Protein AF-0000000084488938 (afdb_homodimer)

Solvent-accessible surface area (backbone atoms only — not comparable to full-atom values): 18458 Å² total; per-residue (Å²): 122,70,67,65,50,56,67,51,60,68,41,46,63,54,41,52,53,49,49,51,53,46,48,55,51,57,73,70,50,65,97,45,64,65,45,49,31,48,49,51,54,43,50,52,50,46,52,58,41,59,74,70,42,57,86,91,62,71,52,89,47,70,61,58,55,48,23,56,50,42,14,68,74,67,42,90,84,59,42,43,64,45,38,21,50,16,25,44,48,51,18,50,52,33,50,48,41,66,76,44,72,81,46,70,70,72,34,52,44,56,48,81,43,58,45,41,30,66,40,31,56,68,32,32,37,71,54,64,57,59,46,38,66,45,51,32,38,80,78,56,95,54,31,34,34,45,74,77,81,72,54,60,66,53,30,50,50,51,22,50,38,22,49,50,51,24,51,54,35,74,102,123,69,69,66,49,61,65,51,59,66,42,47,64,55,42,52,51,49,47,52,54,45,50,55,52,57,72,70,49,64,97,47,62,64,44,49,31,48,49,51,54,45,52,52,51,47,53,56,40,59,74,69,43,56,86,90,61,70,51,89,47,70,60,58,56,48,24,55,50,43,15,67,73,65,42,90,84,60,42,42,62,46,38,20,50,16,24,46,48,52,18,52,51,33,49,48,41,65,78,43,70,80,45,69,70,73,33,54,45,54,47,81,43,57,47,40,30,67,40,32,57,68,31,31,37,72,54,64,56,59,46,37,67,47,52,31,38,81,78,57,94,53,31,34,34,44,70,77,83,74,53,61,67,54,29,50,48,51,21,50,38,20,48,49,51,24,53,53,36,74,103

pLDDT: mean 92.66, std 11.68, range [30.72, 98.88]

Organism: NCBI:txid1629725

Secondary structure (DSSP, 8-state):
--HHHHHHHTTHHHHHHHHHHHHHHHHHS-SSHHHHHHHHHHHHHHHHHHHHS-GGGS-S-HHHHHHHHHHHHH-TT--HHHHHHHHHHHHHHHHHHHH-TT-GGGSEEESSSHHIIIIIITT-SSTHHHHHHHTEEE-STTEEEE-S---HHHHHHHHHHHHHHHHHHH-/--HHHHHHHTHHHHHHHHHHHHHHHHHHS-SSHHHHHHHHHHHHHHHHHHHHS-GGGS-S-HHHHHHHHHHHHH-TT--HHHHHHHHHHHHHHHHHHHH-TT-GGGSEEESSSHHIIIIIITT-SSTHHHHHHTTEEE-STTEEEE-S---HHHHHHHHHHHHHHHHHHH-

Sequence (342 aa):
MVMDDYYFHDQKPELWAKINSLHLSYLEMEESPQKLDHKIKLDDCIKKFLCIAPHNQKFCFKETAEVLHRSASNKKDFSGYRAALGWNAIGMYAGNLISQPWRQEYRQIKMYSGFYKHEIEANLVGAEIMFEAMGYKHVGNGILVLEGPVCPDTVKYVSQDSLVAYVECQVMVMDDYYFHDQKPELWAKINSLHLSYLEMEESPQKLDHKIKLDDCIKKFLCIAPHNQKFCFKETAEVLHRSASNKKDFSGYRAALGWNAIGMYAGNLISQPWRQEYRQIKMYSGFYKHEIEANLVGAEIMFEAMGYKHVGNGILVLEGPVCPDTVKYVSQDSLVAYVECQV

Structure (mmCIF, N/CA/C/O backbone):
data_AF-0000000084488938-model_v1
#
loop_
_entity.id
_entity.type
_entity.pdbx_description
1 polymer 'Spermatogenesis-associated protein 2 PUB-like domain-containing protein'
#
loop_
_atom_site.group_PDB
_atom_site.id
_atom_site.type_symbol
_atom_site.label_atom_id
_atom_site.label_alt_id
_atom_site.label_comp_id
_atom_site.label_asym_id
_atom_site.label_entity_id
_atom_site.label_seq_id
_atom_site.pdbx_PDB_ins_code
_atom_site.Cartn_x
_atom_site.Cartn_y
_atom_site.Cartn_z
_atom_site.occupancy
_atom_site.B_iso_or_equiv
_atom_site.auth_seq_id
_atom_site.auth_comp_id
_atom_site.auth_asym_id
_atom_site.auth_atom_id
_atom_site.pdbx_PDB_model_num
ATOM 1 N N . MET A 1 1 ? 17.266 35.031 -8.734 1 32.53 1 MET A N 1
ATOM 2 C CA . MET A 1 1 ? 17.156 33.969 -7.734 1 32.53 1 MET A CA 1
ATOM 3 C C . MET A 1 1 ? 16.031 34.281 -6.746 1 32.53 1 MET A C 1
ATOM 5 O O . MET A 1 1 ? 15.461 33.344 -6.156 1 32.53 1 MET A O 1
ATOM 9 N N . VAL A 1 2 ? 15.844 35.438 -6.367 1 46.69 2 VAL A N 1
ATOM 10 C CA . VAL A 1 2 ? 14.898 36.094 -5.477 1 46.69 2 VAL A CA 1
ATOM 11 C C . VAL A 1 2 ? 13.5 36.062 -6.094 1 46.69 2 VAL A C 1
ATOM 13 O O . VAL A 1 2 ? 12.508 35.938 -5.383 1 46.69 2 VAL A O 1
ATOM 16 N N . MET A 1 3 ? 13.398 36.375 -7.312 1 44.75 3 MET A N 1
ATOM 17 C CA . MET A 1 3 ? 12.148 36.5 -8.055 1 44.75 3 MET A CA 1
ATOM 18 C C . MET A 1 3 ? 11.438 35.156 -8.156 1 44.75 3 MET A C 1
ATOM 20 O O . MET A 1 3 ? 10.211 35.125 -8.281 1 44.75 3 MET A O 1
ATOM 24 N N . ASP A 1 4 ? 12.141 34.094 -8.359 1 44.41 4 ASP A N 1
ATOM 25 C CA . ASP A 1 4 ? 11.641 32.719 -8.492 1 44.41 4 ASP A CA 1
ATOM 26 C C . ASP A 1 4 ? 10.977 32.25 -7.195 1 44.41 4 ASP A C 1
ATOM 28 O O . ASP A 1 4 ? 10.047 31.453 -7.223 1 44.41 4 ASP A O 1
ATOM 32 N N . ASP A 1 5 ? 11.336 32.781 -6.141 1 45.59 5 ASP A N 1
ATOM 33 C CA . ASP A 1 5 ? 10.812 32.531 -4.797 1 45.59 5 ASP A CA 1
ATOM 34 C C . ASP A 1 5 ? 9.414 33.156 -4.637 1 45.59 5 ASP A C 1
ATOM 36 O O . ASP A 1 5 ? 8.562 32.562 -3.951 1 45.59 5 ASP A O 1
ATOM 40 N N . TYR A 1 6 ? 9.211 34.344 -5.152 1 47.09 6 TYR A N 1
ATOM 41 C CA . TYR A 1 6 ? 7.961 35.094 -5.016 1 47.09 6 TYR A CA 1
ATOM 42 C C . TYR A 1 6 ? 6.812 34.344 -5.699 1 47.09 6 TYR A C 1
ATOM 44 O O . TYR A 1 6 ? 5.707 34.281 -5.156 1 47.09 6 TYR A O 1
ATOM 52 N N . TYR A 1 7 ? 7.004 33.938 -6.969 1 47.44 7 TYR A N 1
ATOM 53 C CA . TYR A 1 7 ? 5.957 33.312 -7.766 1 47.44 7 TYR A CA 1
ATOM 54 C C . TYR A 1 7 ? 5.582 31.938 -7.195 1 47.44 7 TYR A C 1
ATOM 56 O O . TYR A 1 7 ? 4.418 31.531 -7.246 1 47.44 7 TYR A O 1
ATOM 64 N N . PHE A 1 8 ? 6.547 31.266 -6.547 1 52.97 8 PHE A N 1
ATOM 65 C CA . PHE A 1 8 ? 6.348 29.938 -5.977 1 52.97 8 PHE A CA 1
ATOM 66 C C . PHE A 1 8 ? 5.605 30.016 -4.648 1 52.97 8 PHE A C 1
ATOM 68 O O . PHE A 1 8 ? 4.852 29.109 -4.293 1 52.97 8 PHE A O 1
ATOM 75 N N . HIS A 1 9 ? 5.855 31.188 -3.934 1 57.62 9 HIS A N 1
ATOM 76 C CA . HIS A 1 9 ? 5.234 31.391 -2.631 1 57.62 9 HIS A CA 1
ATOM 77 C C . HIS A 1 9 ? 3.717 31.5 -2.754 1 57.62 9 HIS A C 1
ATOM 79 O O . HIS A 1 9 ? 2.984 31 -1.899 1 57.62 9 HIS A O 1
ATOM 85 N N . ASP A 1 10 ? 3.334 32 -3.973 1 68.38 10 ASP A N 1
ATOM 86 C CA . ASP A 1 10 ? 1.908 32.219 -4.199 1 68.38 10 ASP A CA 1
ATOM 87 C C . ASP A 1 10 ? 1.206 30.906 -4.582 1 68.38 10 ASP A C 1
ATOM 89 O O . ASP A 1 10 ? -0.001 30.766 -4.379 1 68.38 10 ASP A O 1
ATOM 93 N N . GLN A 1 11 ? 2.078 29.859 -4.715 1 88.75 11 GLN A N 1
ATOM 94 C CA . GLN A 1 11 ? 1.467 28.641 -5.238 1 88.75 11 GLN A CA 1
ATOM 95 C C . GLN A 1 11 ? 1.206 27.625 -4.121 1 88.75 11 GLN A C 1
ATOM 97 O O . GLN A 1 11 ? 0.366 26.734 -4.266 1 88.75 11 GLN A O 1
ATOM 102 N N . LYS A 1 12 ? 1.871 27.906 -2.967 1 92.56 12 LYS A N 1
ATOM 103 C CA . LYS A 1 12 ? 1.84 26.906 -1.903 1 92.56 12 LYS A CA 1
ATOM 104 C C . LYS A 1 12 ? 0.431 26.75 -1.34 1 92.56 12 LYS A C 1
ATOM 106 O O . LYS A 1 12 ? -0.091 25.641 -1.266 1 92.56 12 LYS A O 1
ATOM 111 N N . PRO A 1 13 ? -0.211 27.844 -1.05 1 93.5 13 PRO A N 1
ATOM 112 C CA . PRO A 1 13 ? -1.568 27.672 -0.525 1 93.5 13 PRO A CA 1
ATOM 113 C C . PRO A 1 13 ? -2.514 27.016 -1.528 1 93.5 13 PRO A C 1
ATOM 115 O O . PRO A 1 13 ? -3.416 26.281 -1.136 1 93.5 13 PRO A O 1
ATOM 118 N N . GLU A 1 14 ? -2.322 27.328 -2.688 1 95.69 14 GLU A N 1
ATOM 119 C CA . GLU A 1 14 ? -3.168 26.75 -3.725 1 95.69 14 GLU A CA 1
ATOM 120 C C . GLU A 1 14 ? -2.934 25.234 -3.848 1 95.69 14 GLU A C 1
ATOM 122 O O . GLU A 1 14 ? -3.885 24.469 -3.979 1 95.69 14 GLU A O 1
ATOM 127 N N . LEU A 1 15 ? -1.701 24.906 -3.797 1 97.12 15 LEU A N 1
ATOM 128 C CA . LEU A 1 15 ? -1.376 23.484 -3.879 1 97.12 15 LEU A CA 1
ATOM 129 C C . LEU A 1 15 ? -1.892 22.734 -2.654 1 97.12 15 LEU A C 1
ATOM 131 O O . LEU A 1 15 ? -2.414 21.625 -2.773 1 97.12 15 LEU A O 1
ATOM 135 N N . TRP A 1 16 ? -1.745 23.312 -1.53 1 97.38 16 TRP A N 1
ATOM 136 C CA . TRP A 1 16 ? -2.229 22.672 -0.309 1 97.38 16 TRP A CA 1
ATOM 137 C C . TRP A 1 16 ? -3.744 22.5 -0.351 1 97.38 16 TRP A C 1
ATOM 139 O O . TRP A 1 16 ? -4.266 21.453 0.043 1 97.38 16 TRP A O 1
ATOM 149 N N . ALA A 1 17 ? -4.438 23.5 -0.809 1 97.31 17 ALA A N 1
ATOM 150 C CA . ALA A 1 17 ? -5.887 23.406 -0.955 1 97.31 17 ALA A CA 1
ATOM 151 C C . ALA A 1 17 ? -6.27 22.312 -1.944 1 97.31 17 ALA A C 1
ATOM 153 O O . ALA A 1 17 ? -7.246 21.578 -1.732 1 97.31 17 ALA A O 1
ATOM 154 N N . LYS A 1 18 ? -5.5 22.234 -3 1 98 18 LYS A N 1
ATOM 155 C CA . LYS A 1 18 ? -5.738 21.203 -4 1 98 18 LYS A CA 1
ATOM 156 C C . LYS A 1 18 ? -5.484 19.812 -3.42 1 98 18 LYS A C 1
ATOM 158 O O . LYS A 1 18 ? -6.262 18.891 -3.656 1 98 18 LYS A O 1
ATOM 163 N N . ILE A 1 19 ? -4.438 19.656 -2.621 1 98.69 19 ILE A N 1
ATOM 164 C CA . ILE A 1 19 ? -4.129 18.406 -1.954 1 98.69 19 ILE A CA 1
ATOM 165 C C . ILE A 1 19 ? -5.277 18.016 -1.031 1 98.69 19 ILE A C 1
ATOM 167 O O . ILE A 1 19 ? -5.727 16.859 -1.042 1 98.69 19 ILE A O 1
ATOM 171 N N . ASN A 1 20 ? -5.734 18.984 -0.305 1 98.12 20 ASN A N 1
ATOM 172 C CA . ASN A 1 20 ? -6.848 18.719 0.598 1 98.12 20 ASN A CA 1
ATOM 173 C C . ASN A 1 20 ? -8.078 18.219 -0.155 1 98.12 20 ASN A C 1
ATOM 175 O O . ASN A 1 20 ? -8.695 17.234 0.253 1 98.12 20 ASN A O 1
ATOM 179 N N . SER A 1 21 ? -8.414 18.859 -1.208 1 98.38 21 SER A N 1
ATOM 180 C CA . SER A 1 21 ? -9.586 18.5 -1.998 1 98.38 21 SER A CA 1
ATOM 181 C C . SER A 1 21 ? -9.422 17.125 -2.635 1 98.38 21 SER A C 1
ATOM 183 O O . SER A 1 21 ? -10.336 16.297 -2.58 1 98.38 21 SER A O 1
ATOM 185 N N . LEU A 1 22 ? -8.281 16.844 -3.197 1 98.62 22 LEU A N 1
ATOM 186 C CA . LEU A 1 22 ? -8.016 15.547 -3.826 1 98.62 22 LEU A CA 1
ATOM 187 C C . LEU A 1 22 ? -8.039 14.422 -2.795 1 98.62 22 LEU A C 1
ATOM 189 O O . LEU A 1 22 ? -8.57 13.344 -3.062 1 98.62 22 LEU A O 1
ATOM 193 N N . HIS A 1 23 ? -7.465 14.695 -1.667 1 98.69 23 HIS A N 1
ATOM 194 C CA . HIS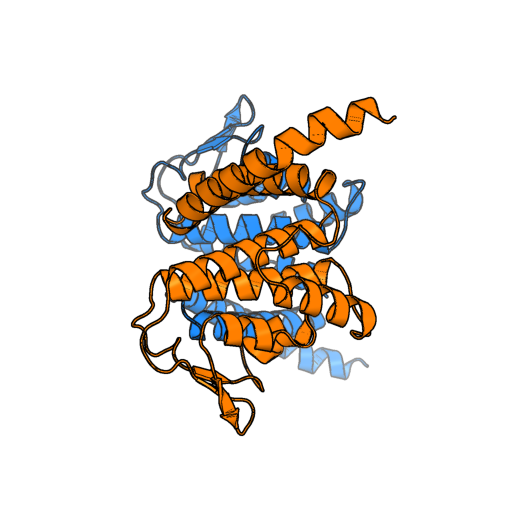 A 1 23 ? -7.387 13.68 -0.624 1 98.69 23 HIS A CA 1
ATOM 195 C C . HIS A 1 23 ? -8.773 13.328 -0.094 1 98.69 23 HIS A C 1
ATOM 197 O O . HIS A 1 23 ? -9.086 12.156 0.113 1 98.69 23 HIS A O 1
ATOM 203 N N . LEU A 1 24 ? -9.586 14.359 0.121 1 97.69 24 LEU A N 1
ATOM 204 C CA . LEU A 1 24 ? -10.945 14.117 0.596 1 97.69 24 LEU A CA 1
ATOM 205 C C . LEU A 1 24 ? -11.727 13.266 -0.402 1 97.69 24 LEU A C 1
ATOM 207 O O . LEU A 1 24 ? -12.438 12.336 -0.012 1 97.69 24 LEU A O 1
ATOM 211 N N . SER A 1 25 ? -11.602 13.648 -1.678 1 97.81 25 SER A N 1
ATOM 212 C CA . SER A 1 25 ? -12.25 12.859 -2.723 1 97.81 25 SER A CA 1
ATOM 213 C C . SER A 1 25 ? -11.742 11.422 -2.729 1 97.81 25 SER A C 1
ATOM 215 O O . SER A 1 25 ? -12.523 10.484 -2.861 1 97.81 25 SER A O 1
ATOM 217 N N . TYR A 1 26 ? -10.445 11.266 -2.58 1 97.88 26 TYR A N 1
ATOM 218 C CA . TYR A 1 26 ? -9.82 9.945 -2.562 1 97.88 26 TYR A CA 1
ATOM 219 C C . TYR A 1 26 ? -10.406 9.078 -1.457 1 97.88 26 TYR A C 1
ATOM 221 O O . TYR A 1 26 ? -10.695 7.898 -1.672 1 97.88 26 TYR A O 1
ATOM 229 N N . LEU A 1 27 ? -10.57 9.633 -0.248 1 96.81 27 LEU A N 1
ATOM 230 C CA . LEU A 1 27 ? -11.094 8.906 0.902 1 96.81 27 LEU A CA 1
ATOM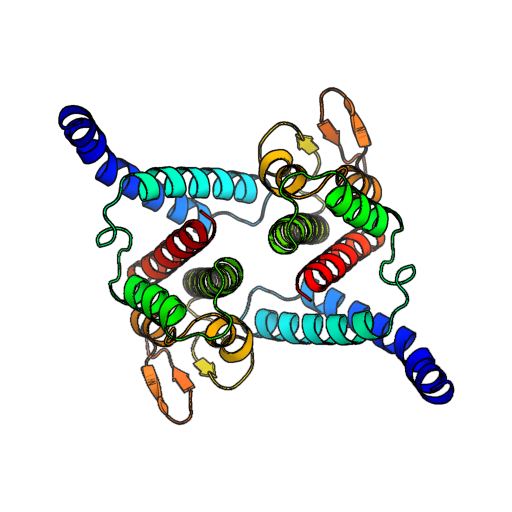 231 C C . LEU A 1 27 ? -12.508 8.406 0.634 1 96.81 27 LEU A C 1
ATOM 233 O O . LEU A 1 27 ? -12.914 7.363 1.154 1 96.81 27 LEU A O 1
ATOM 237 N N . GLU A 1 28 ? -13.266 9.086 -0.202 1 95.62 28 GLU A N 1
ATOM 238 C CA . GLU A 1 28 ? -14.688 8.797 -0.411 1 95.62 28 GLU A CA 1
ATOM 239 C C . GLU A 1 28 ? -14.891 7.852 -1.591 1 95.62 28 GLU A C 1
ATOM 241 O O . GLU A 1 28 ? -15.961 7.277 -1.753 1 95.62 28 GLU A O 1
ATOM 246 N N . MET A 1 29 ? -13.898 7.68 -2.383 1 94.31 29 MET A N 1
ATOM 247 C CA . MET A 1 29 ? -14.023 6.859 -3.584 1 94.31 29 MET A CA 1
ATOM 248 C C . MET A 1 29 ? -14.047 5.375 -3.23 1 94.31 29 MET A C 1
ATOM 250 O O . MET A 1 29 ? -13.336 4.934 -2.328 1 94.31 29 MET A O 1
ATOM 254 N N . GLU A 1 30 ? -14.828 4.637 -3.969 1 90.38 30 GLU A N 1
ATOM 255 C CA . GLU A 1 30 ? -14.805 3.18 -3.857 1 90.38 30 GLU A CA 1
ATOM 256 C C . GLU A 1 30 ? -13.586 2.594 -4.566 1 90.38 30 GLU A C 1
ATOM 258 O O . GLU A 1 30 ? -13.047 3.201 -5.492 1 90.38 30 GLU A O 1
ATOM 263 N N . GLU A 1 31 ? -13.156 1.439 -4.102 1 88.5 31 GLU A N 1
ATOM 264 C CA . GLU A 1 31 ? -12.039 0.756 -4.746 1 88.5 31 GLU A CA 1
ATOM 265 C C . GLU A 1 31 ? -12.32 0.507 -6.223 1 88.5 31 GLU A C 1
ATOM 267 O O . GLU A 1 31 ? -13.258 -0.215 -6.57 1 88.5 31 GLU A O 1
ATOM 272 N N . SER A 1 32 ? -11.547 1.126 -7.129 1 88.44 32 SER A N 1
ATOM 273 C CA . SER A 1 32 ? -11.703 1.089 -8.578 1 88.44 32 SER A CA 1
ATOM 274 C C . SER A 1 32 ? -10.43 1.543 -9.281 1 88.44 32 SER A C 1
ATOM 276 O O . SER A 1 32 ? -9.531 2.104 -8.656 1 88.44 32 SER A O 1
ATOM 278 N N . PRO A 1 33 ? -10.25 1.229 -10.531 1 86.94 33 PRO A N 1
ATOM 279 C CA . PRO A 1 33 ? -9.109 1.762 -11.281 1 86.94 33 PRO A CA 1
ATOM 280 C C . PRO A 1 33 ? -9.062 3.287 -11.273 1 86.94 33 PRO A C 1
ATOM 282 O O . PRO A 1 33 ? -7.973 3.873 -11.281 1 86.94 33 PRO A O 1
ATOM 285 N N . GLN A 1 34 ? -10.242 3.93 -11.203 1 91.81 34 GLN A N 1
ATOM 286 C CA . GLN A 1 34 ? -10.289 5.387 -11.148 1 91.81 34 GLN A CA 1
ATOM 287 C C . GLN A 1 34 ? -9.68 5.91 -9.852 1 91.81 34 GLN A C 1
ATOM 289 O O . GLN A 1 34 ? -9.055 6.973 -9.836 1 91.81 34 GLN A O 1
ATOM 294 N N . LYS A 1 35 ? -9.906 5.191 -8.781 1 93.75 35 LYS A N 1
ATOM 295 C CA . LYS A 1 35 ? -9.312 5.582 -7.508 1 93.75 35 LYS A CA 1
ATOM 296 C C . LYS A 1 35 ? -7.789 5.508 -7.566 1 93.75 35 LYS A C 1
ATOM 298 O O . LYS A 1 35 ? -7.098 6.371 -7.02 1 93.75 35 LYS A O 1
ATOM 303 N N . LEU A 1 36 ? -7.32 4.484 -8.266 1 90.62 36 LEU A N 1
ATOM 304 C CA . LEU A 1 36 ? -5.883 4.336 -8.438 1 90.62 36 LEU A CA 1
ATOM 305 C C . LEU A 1 36 ? -5.309 5.5 -9.242 1 90.62 36 LEU A C 1
ATOM 307 O O . LEU A 1 36 ? -4.25 6.031 -8.906 1 90.62 36 LEU A O 1
ATOM 311 N N . ASP A 1 37 ? -5.988 5.871 -10.266 1 92.56 37 ASP A N 1
ATOM 312 C CA . ASP A 1 37 ? -5.574 7.02 -11.062 1 92.56 37 ASP A CA 1
ATOM 313 C C . ASP A 1 37 ? -5.633 8.305 -10.242 1 92.56 37 ASP A C 1
ATOM 315 O O . ASP A 1 37 ? -4.762 9.172 -10.375 1 92.56 37 ASP A O 1
ATOM 319 N N . HIS A 1 38 ? -6.695 8.406 -9.461 1 95.75 38 HIS A N 1
ATOM 320 C CA . HIS A 1 38 ? -6.859 9.578 -8.602 1 95.75 38 HIS A CA 1
ATOM 321 C C . HIS A 1 38 ? -5.707 9.688 -7.602 1 95.75 38 HIS A C 1
ATOM 323 O O . HIS A 1 38 ? -5.215 10.789 -7.34 1 95.75 38 HIS A O 1
ATOM 329 N N . LYS A 1 39 ? -5.285 8.602 -7.07 1 95.12 39 LYS A N 1
ATOM 330 C CA . LYS A 1 39 ? -4.152 8.555 -6.152 1 95.12 39 LYS A CA 1
ATOM 331 C C . LYS A 1 39 ? -2.883 9.078 -6.82 1 95.12 39 LYS A C 1
ATOM 333 O O . LYS A 1 39 ? -2.102 9.805 -6.203 1 95.12 39 LYS A O 1
ATOM 338 N N . ILE A 1 40 ? -2.691 8.75 -8.055 1 93.88 40 ILE A N 1
ATOM 339 C CA . ILE A 1 40 ? -1.518 9.18 -8.805 1 93.88 40 ILE A CA 1
ATOM 340 C C . ILE A 1 40 ? -1.538 10.703 -8.961 1 93.88 40 ILE A C 1
ATOM 342 O O . ILE A 1 40 ? -0.517 11.367 -8.773 1 93.88 40 ILE A O 1
ATOM 346 N N . LYS A 1 41 ? -2.672 11.188 -9.328 1 96.12 41 LYS A N 1
ATOM 347 C CA . LYS A 1 41 ? -2.832 12.633 -9.438 1 96.12 41 LYS A CA 1
ATOM 348 C C . LYS A 1 41 ? -2.537 13.32 -8.102 1 96.12 41 LYS A C 1
ATOM 350 O O . LYS A 1 41 ? -1.869 14.352 -8.062 1 96.12 41 LYS A O 1
ATOM 355 N N . LEU A 1 42 ? -3.07 12.742 -7.086 1 98 42 LEU A N 1
ATOM 356 C CA . LEU A 1 42 ? -2.855 13.266 -5.742 1 98 42 LEU A CA 1
ATOM 357 C C . LEU A 1 42 ? -1.374 13.234 -5.379 1 98 42 LEU A C 1
ATOM 359 O O . LEU A 1 42 ? -0.831 14.227 -4.887 1 98 42 LEU A O 1
ATOM 363 N N . ASP A 1 43 ? -0.685 12.164 -5.633 1 96.5 43 ASP A N 1
ATOM 364 C CA . ASP A 1 43 ? 0.744 12.039 -5.355 1 96.5 43 ASP A CA 1
ATOM 365 C C . ASP A 1 43 ? 1.544 13.086 -6.129 1 96.5 43 ASP A C 1
ATOM 367 O O . ASP A 1 43 ? 2.479 13.688 -5.59 1 96.5 43 ASP A O 1
ATOM 371 N N . ASP A 1 44 ? 1.166 13.266 -7.371 1 95.69 44 ASP A N 1
ATOM 372 C CA . ASP A 1 44 ? 1.863 14.25 -8.195 1 95.69 44 ASP A CA 1
ATOM 373 C C . ASP A 1 44 ? 1.709 15.656 -7.621 1 95.69 44 ASP A C 1
ATOM 375 O O . ASP A 1 44 ? 2.656 16.438 -7.633 1 95.69 44 ASP A O 1
ATOM 379 N N . CYS A 1 45 ? 0.553 15.922 -7.195 1 97.88 45 CYS A N 1
ATOM 380 C CA . CYS A 1 45 ? 0.305 17.219 -6.586 1 97.88 45 CYS A CA 1
ATOM 381 C C . CYS A 1 45 ? 1.128 17.406 -5.316 1 97.88 45 CYS A C 1
ATOM 383 O O . CYS A 1 45 ? 1.703 18.469 -5.086 1 97.88 45 CYS A O 1
ATOM 385 N N . ILE A 1 46 ? 1.244 16.391 -4.559 1 98.38 46 ILE A N 1
ATOM 386 C CA . ILE A 1 46 ? 2.014 16.422 -3.32 1 98.38 46 ILE A CA 1
ATOM 387 C C . ILE A 1 46 ? 3.492 16.641 -3.637 1 98.38 46 ILE A C 1
ATOM 389 O O . ILE A 1 46 ? 4.176 17.406 -2.963 1 98.38 46 ILE A O 1
ATOM 393 N N . LYS A 1 47 ? 3.984 15.977 -4.66 1 97.06 47 LYS A N 1
ATOM 394 C CA . LYS A 1 47 ? 5.379 16.141 -5.047 1 97.06 47 LYS A CA 1
ATOM 395 C C . LYS A 1 47 ? 5.684 17.594 -5.398 1 97.06 47 LYS A C 1
ATOM 397 O O . LYS A 1 47 ? 6.711 18.141 -4.988 1 97.06 47 LYS A O 1
ATOM 402 N N . LYS A 1 48 ? 4.781 18.203 -6.145 1 97.12 48 LYS A N 1
ATOM 403 C CA . LYS A 1 48 ? 4.957 19.609 -6.496 1 97.12 48 LYS A CA 1
ATOM 404 C C . LYS A 1 48 ? 4.961 20.484 -5.25 1 97.12 48 LYS A C 1
ATOM 406 O O . LYS A 1 48 ? 5.793 21.391 -5.125 1 97.12 48 LYS A O 1
ATOM 411 N N . PHE A 1 49 ? 4.078 20.25 -4.363 1 98.06 49 PHE A N 1
ATOM 412 C CA . PHE A 1 49 ? 3.986 21 -3.115 1 98.06 49 PHE A CA 1
ATOM 413 C C . PHE A 1 49 ? 5.27 20.859 -2.303 1 98.06 49 PHE A C 1
ATOM 415 O O . PHE A 1 49 ? 5.805 21.844 -1.804 1 98.06 49 PHE A O 1
ATOM 422 N N . LEU A 1 50 ? 5.785 19.594 -2.215 1 97.12 50 LEU A N 1
ATOM 423 C CA . LEU A 1 50 ? 6.965 19.328 -1.399 1 97.12 50 LEU A CA 1
ATOM 424 C C . LEU A 1 50 ? 8.195 20 -1.981 1 97.12 50 LEU A C 1
ATOM 426 O O . LEU A 1 50 ? 9.133 20.328 -1.25 1 97.12 50 LEU A O 1
ATOM 430 N N . CYS A 1 51 ? 8.219 20.172 -3.256 1 95.62 51 CYS A N 1
ATOM 431 C CA . CYS A 1 51 ? 9.352 20.812 -3.916 1 95.62 51 CYS A CA 1
ATOM 432 C C . CYS A 1 51 ? 9.453 22.281 -3.533 1 95.62 51 CYS A C 1
ATOM 434 O O . CYS A 1 51 ? 10.539 22.859 -3.533 1 95.62 51 CYS A O 1
ATOM 436 N N . ILE A 1 52 ? 8.359 22.891 -3.127 1 95.25 52 ILE A N 1
ATOM 437 C CA . ILE A 1 52 ? 8.406 24.328 -2.91 1 95.25 52 ILE A CA 1
ATOM 438 C C . ILE A 1 52 ? 8.18 24.641 -1.431 1 95.25 52 ILE A C 1
ATOM 440 O O . ILE A 1 52 ? 8.477 25.734 -0.967 1 95.25 52 ILE A O 1
ATOM 444 N N . ALA A 1 53 ? 7.609 23.766 -0.706 1 95.12 53 ALA A N 1
ATOM 445 C CA . ALA A 1 53 ? 7.289 23.984 0.7 1 95.12 53 ALA A CA 1
ATOM 446 C C . ALA A 1 53 ? 8.547 24 1.557 1 95.12 53 ALA A C 1
ATOM 448 O O . ALA A 1 53 ? 9.383 23.094 1.454 1 95.12 53 ALA A O 1
ATOM 449 N N . PRO A 1 54 ? 8.672 25.094 2.43 1 93.44 54 PRO A N 1
ATOM 450 C CA . PRO A 1 54 ? 9.75 25.016 3.418 1 93.44 54 PRO A CA 1
ATOM 451 C C . PRO A 1 54 ? 9.617 23.828 4.355 1 93.44 54 PRO A C 1
ATOM 453 O O . PRO A 1 54 ? 8.5 23.344 4.59 1 93.44 54 PRO A O 1
ATOM 456 N N . HIS A 1 55 ? 10.641 23.297 4.996 1 89.5 55 HIS A N 1
ATOM 457 C CA . HIS A 1 55 ? 10.711 22.078 5.789 1 89.5 55 HIS A CA 1
ATOM 458 C C . HIS A 1 55 ? 9.719 22.109 6.949 1 89.5 55 HIS A C 1
ATOM 460 O O . HIS A 1 55 ? 9.125 21.078 7.293 1 89.5 55 HIS A O 1
ATOM 466 N N . ASN A 1 56 ? 9.586 23.281 7.473 1 92.38 56 ASN A N 1
ATOM 467 C CA . ASN A 1 56 ? 8.75 23.391 8.664 1 92.38 56 ASN A CA 1
ATOM 468 C C . ASN A 1 56 ? 7.285 23.641 8.297 1 92.38 56 ASN A C 1
ATOM 470 O O . ASN A 1 56 ? 6.453 23.859 9.18 1 92.38 56 ASN A O 1
ATOM 474 N N . GLN A 1 57 ? 6.902 23.531 7.043 1 95.25 57 GLN A N 1
ATOM 475 C CA . GLN A 1 57 ? 5.535 23.828 6.625 1 95.25 57 GLN A CA 1
ATOM 476 C C . GLN A 1 57 ? 5.008 22.734 5.688 1 95.25 57 GLN A C 1
ATOM 478 O O . GLN A 1 57 ? 4.195 23.016 4.805 1 95.25 57 GLN A O 1
ATOM 483 N N . LYS A 1 58 ? 5.422 21.547 5.91 1 97.12 58 LYS A N 1
ATOM 484 C CA . LYS A 1 58 ? 5.059 20.469 5 1 97.12 58 LYS A CA 1
ATOM 485 C C . LYS A 1 58 ? 3.857 19.688 5.523 1 97.12 58 LYS A C 1
ATOM 487 O O . LYS A 1 58 ? 3.205 18.969 4.773 1 97.12 58 LYS A O 1
ATOM 492 N N . PHE A 1 59 ? 3.646 19.859 6.828 1 98.19 59 PHE A N 1
ATOM 493 C CA . PHE A 1 59 ? 2.641 19 7.457 1 98.19 59 PHE A CA 1
ATOM 494 C C . PHE A 1 59 ? 1.67 19.844 8.281 1 98.19 59 PHE A C 1
ATOM 496 O O . PHE A 1 59 ? 2.014 20.938 8.742 1 98.19 59 PHE A O 1
ATOM 503 N N . CYS A 1 60 ? 0.471 19.375 8.469 1 97.06 60 CYS A N 1
ATOM 504 C CA . CYS A 1 60 ? -0.532 20.016 9.312 1 97.06 60 CYS A CA 1
ATOM 505 C C . CYS A 1 60 ? -0.167 19.891 10.789 1 97.06 60 CYS A C 1
ATOM 507 O O . CYS A 1 60 ? -0.368 20.812 11.57 1 97.06 60 CYS A O 1
ATOM 509 N N . PHE A 1 61 ? 0.365 18.734 11.172 1 97.81 61 PHE A N 1
ATOM 510 C CA . PHE A 1 61 ? 0.7 18.469 12.562 1 97.81 61 PHE A CA 1
ATOM 511 C C . PHE A 1 61 ? 2.209 18.5 12.773 1 97.81 61 PHE A C 1
ATOM 513 O O . PHE A 1 61 ? 2.961 17.922 11.984 1 97.81 61 PHE A O 1
ATOM 520 N N . LYS A 1 62 ? 2.611 19.156 13.859 1 97.69 62 LYS A N 1
ATOM 521 C CA . LYS A 1 62 ? 4.027 19.109 14.219 1 97.69 62 LYS A CA 1
ATOM 522 C C . LYS A 1 62 ? 4.465 17.688 14.539 1 97.69 62 LYS A C 1
ATOM 524 O O . LYS A 1 62 ? 5.625 17.328 14.328 1 97.69 62 LYS A O 1
ATOM 529 N N . GLU A 1 63 ? 3.535 16.844 15.039 1 98.38 63 GLU A N 1
ATOM 530 C CA . GLU A 1 63 ? 3.789 15.445 15.375 1 98.38 63 GLU A CA 1
ATOM 531 C C . GLU A 1 63 ? 4.316 14.672 14.172 1 98.38 63 GLU A C 1
ATOM 533 O O . GLU A 1 63 ? 5.191 13.82 14.312 1 98.38 63 GLU A O 1
ATOM 538 N N . THR A 1 64 ? 3.809 14.977 12.969 1 98.62 64 THR A N 1
ATOM 539 C CA . THR A 1 64 ? 4.238 14.281 11.758 1 98.62 64 THR A CA 1
ATOM 540 C C . THR A 1 64 ? 5.723 14.523 11.5 1 98.62 64 THR A C 1
ATOM 542 O O . THR A 1 64 ? 6.48 13.578 11.273 1 98.62 64 THR A O 1
ATOM 545 N N . ALA A 1 65 ? 6.051 15.773 11.594 1 98 65 ALA A N 1
ATOM 546 C CA . ALA A 1 65 ? 7.453 16.125 11.391 1 98 65 ALA A CA 1
ATOM 547 C C . ALA A 1 65 ? 8.336 15.492 12.461 1 98 65 ALA A C 1
ATOM 549 O O . ALA A 1 65 ? 9.445 15.039 12.172 1 98 65 ALA A O 1
ATOM 550 N N . GLU A 1 66 ? 7.859 15.516 13.625 1 98.31 66 GLU A N 1
ATOM 551 C CA . GLU A 1 66 ? 8.609 14.961 14.75 1 98.31 66 GLU A CA 1
ATOM 552 C C . GLU A 1 66 ? 8.867 13.469 14.555 1 98.31 66 GLU A C 1
ATOM 554 O O . GLU A 1 66 ? 9.992 13 14.75 1 98.31 66 GLU A O 1
ATOM 559 N N . VAL A 1 67 ? 7.859 12.711 14.188 1 98.69 67 VAL A N 1
ATOM 560 C CA . VAL A 1 67 ? 7.996 11.273 13.984 1 98.69 67 VAL A CA 1
ATOM 561 C C . VAL A 1 67 ? 8.977 11.008 12.844 1 98.69 67 VAL A C 1
ATOM 563 O O . VAL A 1 67 ? 9.844 10.133 12.953 1 98.69 67 VAL A O 1
ATOM 566 N N . LEU A 1 68 ? 8.797 11.758 11.719 1 97.69 68 LEU A N 1
ATOM 567 C CA . LEU A 1 68 ? 9.703 11.594 10.594 1 97.69 68 LEU A CA 1
ATOM 568 C C . LEU A 1 68 ? 11.148 11.844 11.016 1 97.69 68 LEU A C 1
ATOM 570 O O . LEU A 1 68 ? 12.039 11.047 10.711 1 97.69 68 LEU A O 1
ATOM 574 N N . HIS A 1 69 ? 11.375 12.914 11.781 1 97.12 69 HIS A N 1
ATOM 575 C CA . HIS A 1 69 ? 12.711 13.281 12.242 1 97.12 69 HIS A CA 1
ATOM 576 C C . HIS A 1 69 ? 13.273 12.227 13.188 1 97.12 69 HIS A C 1
ATOM 578 O O . HIS A 1 69 ? 14.43 11.812 13.062 1 97.12 69 HIS A O 1
ATOM 584 N N . ARG A 1 70 ? 12.477 11.781 14.195 1 98 70 ARG A N 1
ATOM 585 C CA . ARG A 1 70 ? 12.914 10.781 15.164 1 98 70 ARG A CA 1
ATOM 586 C C . ARG A 1 70 ? 13.289 9.477 14.469 1 98 70 ARG A C 1
ATOM 588 O O . ARG A 1 70 ? 14.266 8.82 14.852 1 98 70 ARG A O 1
ATOM 595 N N . SER A 1 71 ? 12.477 9.125 13.484 1 98.25 71 SER A N 1
ATOM 596 C CA . SER A 1 71 ? 12.734 7.883 12.758 1 98.25 71 SER A CA 1
ATOM 597 C C . SER A 1 71 ? 14.047 7.957 11.984 1 98.25 71 SER A C 1
ATOM 599 O O . SER A 1 71 ? 14.859 7.031 12.047 1 98.25 71 SER A O 1
ATOM 601 N N . ALA A 1 72 ? 14.289 9.07 11.336 1 96.75 72 ALA A N 1
ATOM 602 C CA . ALA A 1 72 ? 15.516 9.258 10.562 1 96.75 72 ALA A CA 1
ATOM 603 C C . ALA A 1 72 ? 16.734 9.289 11.477 1 96.75 72 ALA A C 1
ATOM 605 O O . ALA A 1 72 ? 17.812 8.812 11.109 1 96.75 72 ALA A O 1
ATOM 606 N N . SER A 1 73 ? 16.562 9.797 12.695 1 97.5 73 SER A N 1
ATOM 607 C CA . SER A 1 73 ? 17.688 10.031 13.594 1 97.5 73 SER A CA 1
ATOM 608 C C . SER A 1 73 ? 17.969 8.812 14.469 1 97.5 73 SER A C 1
ATOM 610 O O . SER A 1 73 ? 19.109 8.562 14.859 1 97.5 73 SER A O 1
ATOM 612 N N . ASN A 1 74 ? 16.969 8.023 14.758 1 96.94 74 ASN A N 1
ATOM 613 C CA . ASN A 1 74 ? 17.125 7.051 15.836 1 96.94 74 ASN A CA 1
ATOM 614 C C . ASN A 1 74 ? 16.938 5.621 15.344 1 96.94 74 ASN A C 1
ATOM 616 O O . ASN A 1 74 ? 17.297 4.664 16.031 1 96.94 74 ASN A O 1
ATOM 620 N N . LYS A 1 75 ? 16.297 5.41 14.227 1 95.19 75 LYS A N 1
ATOM 621 C CA . LYS A 1 75 ? 16.062 4.059 13.727 1 95.19 75 LYS A CA 1
ATOM 622 C C . LYS A 1 75 ? 17.297 3.51 13.031 1 95.19 75 LYS A C 1
ATOM 624 O O . LYS A 1 75 ? 17.812 4.121 12.086 1 95.19 75 LYS A O 1
ATOM 629 N N . LYS A 1 76 ? 17.922 2.455 13.492 1 94.31 76 LYS A N 1
ATOM 630 C CA . LYS A 1 76 ? 19.156 1.873 13.008 1 94.31 76 LYS A CA 1
ATOM 631 C C . LYS A 1 76 ? 19.047 1.467 11.539 1 94.31 76 LYS A C 1
ATOM 633 O O . LYS A 1 76 ? 19.984 1.667 10.758 1 94.31 76 LYS A O 1
ATOM 638 N N . ASP A 1 77 ? 17.969 0.913 11.102 1 93.62 77 ASP A N 1
ATOM 639 C CA . ASP A 1 77 ? 17.781 0.455 9.727 1 93.62 77 ASP A CA 1
ATOM 640 C C . ASP A 1 77 ? 16.828 1.375 8.977 1 93.62 77 ASP A C 1
ATOM 642 O O . ASP A 1 77 ? 16.031 0.912 8.156 1 93.62 77 ASP A O 1
ATOM 646 N N . PHE A 1 78 ? 16.984 2.648 9.266 1 94.31 78 PHE A N 1
ATOM 647 C CA . PHE A 1 78 ? 16.094 3.619 8.633 1 94.31 78 PHE A CA 1
ATOM 648 C C . PHE A 1 78 ? 16.312 3.658 7.129 1 94.31 78 PHE A C 1
ATOM 650 O O . PHE A 1 78 ? 17.453 3.676 6.656 1 94.31 78 PHE A O 1
ATOM 657 N N . SER A 1 79 ? 15.273 3.637 6.363 1 91.5 79 SER A N 1
ATOM 658 C CA . SER A 1 79 ? 15.258 3.912 4.93 1 91.5 79 SER A CA 1
ATOM 659 C C . SER A 1 79 ? 13.961 4.605 4.516 1 91.5 79 SER A C 1
ATOM 661 O O . SER A 1 79 ? 12.938 4.469 5.188 1 91.5 79 SER A O 1
ATOM 663 N N . GLY A 1 80 ? 14.023 5.387 3.459 1 91.06 80 GLY A N 1
ATOM 664 C CA . GLY A 1 80 ? 12.812 5.992 2.928 1 91.06 80 GLY A CA 1
ATOM 665 C C . GLY A 1 80 ? 11.703 4.988 2.668 1 91.06 80 GLY A C 1
ATOM 666 O O . GLY A 1 80 ? 10.531 5.277 2.904 1 91.06 80 GLY A O 1
ATOM 667 N N . TYR A 1 81 ? 12.156 3.891 2.32 1 88.56 81 TYR A N 1
ATOM 668 C CA . TYR A 1 81 ? 11.203 2.826 2.016 1 88.56 81 TYR A CA 1
ATOM 669 C C . TYR A 1 81 ? 10.461 2.383 3.271 1 88.56 81 TYR A C 1
ATOM 671 O O . TYR A 1 81 ? 9.234 2.338 3.291 1 88.56 81 TYR A O 1
ATOM 679 N N . ARG A 1 82 ? 11.234 2.037 4.254 1 91.44 82 ARG A N 1
ATOM 680 C CA . ARG A 1 82 ? 10.648 1.564 5.5 1 91.44 82 ARG A CA 1
ATOM 681 C C . ARG A 1 82 ? 9.766 2.641 6.133 1 91.44 82 ARG A C 1
ATOM 683 O O . ARG A 1 82 ? 8.672 2.354 6.609 1 91.44 82 ARG A O 1
ATOM 690 N N . ALA A 1 83 ? 10.266 3.844 6.086 1 97 83 ALA A N 1
ATOM 691 C CA . ALA A 1 83 ? 9.469 4.945 6.621 1 97 83 ALA A CA 1
ATOM 692 C C . ALA A 1 83 ? 8.172 5.109 5.836 1 97 83 ALA A C 1
ATOM 694 O O . ALA A 1 83 ? 7.109 5.32 6.426 1 97 83 ALA A O 1
ATOM 695 N N . ALA A 1 84 ? 8.219 5 4.504 1 95.62 84 ALA A N 1
ATOM 696 C CA . ALA A 1 84 ? 7.023 5.098 3.664 1 95.62 84 ALA A CA 1
ATOM 697 C C . ALA A 1 84 ? 6.004 4.023 4.035 1 95.62 84 ALA A C 1
ATOM 699 O O . ALA A 1 84 ? 4.801 4.293 4.086 1 95.62 84 ALA A O 1
ATOM 700 N N . LEU A 1 85 ? 6.48 2.838 4.324 1 93.69 85 LEU A N 1
ATOM 701 C CA . LEU A 1 85 ? 5.59 1.755 4.727 1 93.69 85 LEU A CA 1
ATOM 702 C C . LEU A 1 85 ? 4.855 2.107 6.016 1 93.69 85 LEU A C 1
ATOM 704 O O . LEU A 1 85 ? 3.646 1.89 6.125 1 93.69 85 LEU A O 1
ATOM 708 N N . GLY A 1 86 ? 5.625 2.625 6.969 1 97.38 86 GLY A N 1
ATOM 709 C CA . GLY A 1 86 ? 5.016 3.025 8.227 1 97.38 86 GLY A CA 1
ATOM 710 C C . GLY A 1 86 ? 3.951 4.094 8.062 1 97.38 86 GLY A C 1
ATOM 711 O O . GLY A 1 86 ? 2.855 3.979 8.617 1 97.38 86 GLY A O 1
ATOM 712 N N . TRP A 1 87 ? 4.266 5.082 7.238 1 98.5 87 TRP A N 1
ATOM 713 C CA . TRP A 1 87 ? 3.328 6.176 7.012 1 98.5 87 TRP A CA 1
ATOM 714 C C . TRP A 1 87 ? 2.102 5.695 6.242 1 98.5 87 TRP A C 1
ATOM 716 O O . TRP A 1 87 ? 0.979 6.125 6.523 1 98.5 87 TRP A O 1
ATOM 726 N N . ASN A 1 88 ? 2.373 4.855 5.297 1 95.88 88 ASN A N 1
ATOM 727 C CA . ASN A 1 88 ? 1.245 4.27 4.582 1 95.88 88 ASN A CA 1
ATOM 728 C C . ASN A 1 88 ? 0.306 3.529 5.535 1 95.88 88 ASN A C 1
ATOM 730 O O . ASN A 1 88 ? -0.916 3.639 5.414 1 95.88 88 ASN A O 1
ATOM 734 N N . ALA A 1 89 ? 0.857 2.816 6.453 1 96.44 89 ALA A N 1
ATOM 735 C CA . ALA A 1 89 ? 0.061 2.059 7.414 1 96.44 89 ALA A CA 1
ATOM 736 C C . ALA A 1 89 ? -0.783 2.99 8.281 1 96.44 89 ALA A C 1
ATOM 738 O O . ALA A 1 89 ? -1.965 2.729 8.516 1 96.44 89 ALA A O 1
ATOM 739 N N . ILE A 1 90 ? -0.21 4.051 8.742 1 98.31 90 ILE A N 1
ATOM 740 C CA . ILE A 1 90 ? -0.947 5.004 9.562 1 98.31 90 ILE A CA 1
ATOM 741 C C . ILE A 1 90 ? -2.074 5.629 8.742 1 98.31 90 ILE A C 1
ATOM 743 O O . ILE A 1 90 ? -3.205 5.75 9.219 1 98.31 90 ILE A O 1
ATOM 747 N N . GLY A 1 91 ? -1.75 6.035 7.516 1 97.88 91 GLY A N 1
ATOM 748 C CA . GLY A 1 91 ? -2.756 6.625 6.648 1 97.88 91 GLY A CA 1
ATOM 749 C C . GLY A 1 91 ? -3.932 5.703 6.383 1 97.88 91 GLY A C 1
ATOM 750 O O . GLY A 1 91 ? -5.086 6.133 6.434 1 97.88 91 GLY A O 1
ATOM 751 N N . MET A 1 92 ? -3.613 4.48 6.074 1 94.19 92 MET A N 1
ATOM 752 C CA . MET A 1 92 ? -4.66 3.492 5.832 1 94.19 92 MET A CA 1
ATOM 753 C C . MET A 1 92 ? -5.527 3.299 7.07 1 94.19 92 MET A C 1
ATOM 755 O O . MET A 1 92 ? -6.754 3.232 6.973 1 94.19 92 MET A O 1
ATOM 759 N N . TYR A 1 93 ? -4.863 3.166 8.219 1 96.5 93 TYR A N 1
ATOM 760 C CA . TYR A 1 93 ? -5.602 3.006 9.469 1 96.5 93 TYR A CA 1
ATOM 761 C C . TYR A 1 93 ? -6.547 4.18 9.703 1 96.5 93 TYR A C 1
ATOM 763 O O . TYR A 1 93 ? -7.727 3.984 10.008 1 96.5 93 TYR A O 1
ATOM 771 N N . ALA A 1 94 ? -6.02 5.383 9.547 1 97.81 94 ALA A N 1
ATOM 772 C CA . ALA A 1 94 ? -6.824 6.59 9.734 1 97.81 94 ALA A CA 1
ATOM 773 C C . ALA A 1 94 ? -7.996 6.629 8.758 1 97.81 94 ALA A C 1
ATOM 775 O O . ALA A 1 94 ? -9.117 6.957 9.141 1 97.81 94 ALA A O 1
ATOM 776 N N . GLY A 1 95 ? -7.715 6.344 7.492 1 96.31 95 GLY A N 1
ATOM 777 C CA . GLY A 1 95 ? -8.781 6.289 6.508 1 96.31 95 GLY A CA 1
ATOM 778 C C . GLY A 1 95 ? -9.891 5.324 6.879 1 96.31 95 GLY A C 1
ATOM 779 O O . GLY A 1 95 ? -11.07 5.633 6.715 1 96.31 95 GLY A O 1
ATOM 780 N N . ASN A 1 96 ? -9.492 4.172 7.332 1 93.81 96 ASN A N 1
ATOM 781 C CA . ASN A 1 96 ? -10.469 3.174 7.746 1 93.81 96 ASN A CA 1
ATOM 782 C C . ASN A 1 96 ? -11.273 3.643 8.961 1 93.81 96 ASN A C 1
ATOM 784 O O . ASN A 1 96 ? -12.477 3.391 9.055 1 93.81 96 ASN A O 1
ATOM 788 N N . LEU A 1 97 ? -10.57 4.258 9.875 1 96.31 97 LEU A N 1
ATOM 789 C CA . LEU A 1 97 ? -11.242 4.793 11.055 1 96.31 97 LEU A CA 1
ATOM 790 C C . LEU A 1 97 ? -12.305 5.812 10.656 1 96.31 97 LEU A C 1
ATOM 792 O O . LEU A 1 97 ? -13.406 5.824 11.219 1 96.31 97 LEU A O 1
ATOM 796 N N . ILE A 1 98 ? -12.023 6.652 9.648 1 95.81 98 ILE A N 1
ATOM 797 C CA . ILE A 1 98 ? -12.961 7.656 9.164 1 95.81 98 ILE A CA 1
ATOM 798 C C . ILE A 1 98 ? -14.188 6.973 8.562 1 95.81 98 ILE A C 1
ATOM 800 O O . ILE A 1 98 ? -15.32 7.395 8.797 1 95.81 98 ILE A O 1
ATOM 804 N N . SER A 1 99 ? -13.945 5.98 7.828 1 93.38 99 SER A N 1
ATOM 805 C CA . SER A 1 99 ? -15.016 5.293 7.109 1 93.38 99 SER A CA 1
ATOM 806 C C . SER A 1 99 ? -15.875 4.461 8.055 1 93.38 99 SER A C 1
ATOM 808 O O . SER A 1 99 ? -17.062 4.27 7.816 1 93.38 99 SER A O 1
ATOM 810 N N . GLN A 1 100 ? -15.242 3.951 9.133 1 93 100 GLN A N 1
ATOM 811 C CA . GLN A 1 100 ? -15.945 3.047 10.039 1 93 100 GLN A CA 1
ATOM 812 C C . GLN A 1 100 ? -15.672 3.404 11.492 1 93 100 GLN A C 1
ATOM 814 O O . GLN A 1 100 ? -15.25 2.553 12.281 1 93 100 GLN A O 1
ATOM 819 N N . PRO A 1 101 ? -16.062 4.578 11.906 1 92 101 PRO A N 1
ATOM 820 C CA . PRO A 1 101 ? -15.688 5.055 13.242 1 92 101 PRO A CA 1
ATOM 821 C C . PRO A 1 101 ? -16.422 4.316 14.359 1 92 101 PRO A C 1
ATOM 823 O O . PRO A 1 101 ? -16.031 4.395 15.523 1 92 101 PRO A O 1
ATOM 826 N N . TRP A 1 102 ? -17.484 3.541 14.055 1 91.12 102 TRP A N 1
ATOM 827 C CA . TRP A 1 102 ? -18.312 2.877 15.047 1 91.12 102 TRP A CA 1
ATOM 828 C C . TRP A 1 102 ? -17.812 1.461 15.32 1 91.12 102 TRP A C 1
ATOM 830 O O . TRP A 1 102 ? -18.266 0.805 16.266 1 91.12 102 TRP A O 1
ATOM 840 N N . ARG A 1 103 ? -17 0.97 14.469 1 92.38 103 ARG A N 1
ATOM 841 C CA . ARG A 1 103 ? -16.531 -0.404 14.625 1 92.38 103 ARG A CA 1
ATOM 842 C C . ARG A 1 103 ? -15.648 -0.546 15.867 1 92.38 103 ARG A C 1
ATOM 844 O O . ARG A 1 103 ? -14.672 0.183 16.016 1 92.38 103 ARG A O 1
ATOM 851 N N . GLN A 1 104 ? -15.891 -1.526 16.641 1 92.19 104 GLN A N 1
ATOM 852 C CA . GLN A 1 104 ? -15.234 -1.721 17.922 1 92.19 104 GLN A CA 1
ATOM 853 C C . GLN A 1 104 ? -13.758 -2.061 17.734 1 92.19 104 GLN A C 1
ATOM 855 O O . GLN A 1 104 ? -12.93 -1.756 18.609 1 92.19 104 GLN A O 1
ATOM 860 N N . GLU A 1 105 ? -13.445 -2.582 16.562 1 91.81 105 GLU A N 1
ATOM 861 C CA . GLU A 1 105 ? -12.078 -3.023 16.297 1 91.81 105 GLU A CA 1
ATOM 862 C C . GLU A 1 105 ? -11.117 -1.84 16.234 1 91.81 105 GLU A C 1
ATOM 864 O O . GLU A 1 105 ? -9.906 -2.014 16.344 1 91.81 105 GLU A O 1
ATOM 869 N N . TYR A 1 106 ? -11.711 -0.636 16.062 1 94.31 106 TYR A N 1
ATOM 870 C CA . TYR A 1 106 ? -10.859 0.54 15.953 1 94.31 106 TYR A CA 1
ATOM 871 C C . TYR A 1 106 ? -10.773 1.281 17.281 1 94.31 106 TYR A C 1
ATOM 873 O O . TYR A 1 106 ? -10.18 2.357 17.359 1 94.31 106 TYR A O 1
ATOM 881 N N . ARG A 1 107 ? -11.305 0.738 18.359 1 93.81 107 ARG A N 1
ATOM 882 C CA . ARG A 1 107 ? -11.383 1.467 19.625 1 93.81 107 ARG A CA 1
ATOM 883 C C . ARG A 1 107 ? -10.156 1.198 20.484 1 93.81 107 ARG A C 1
ATOM 885 O O . ARG A 1 107 ? -9.914 1.896 21.469 1 93.81 107 ARG A O 1
ATOM 892 N N . GLN A 1 108 ? -9.406 0.151 20.094 1 94.19 108 GLN A N 1
ATOM 893 C CA . GLN A 1 108 ? -8.234 -0.218 20.859 1 94.19 108 GLN A CA 1
ATOM 894 C C . GLN A 1 108 ? -7.082 -0.644 19.953 1 94.19 108 GLN A C 1
ATOM 896 O O . GLN A 1 108 ? -7.297 -1.345 18.969 1 94.19 108 GLN A O 1
ATOM 901 N N . ILE A 1 109 ? -5.887 -0.206 20.312 1 95.25 109 ILE A N 1
ATOM 902 C CA . ILE A 1 109 ? -4.668 -0.593 19.609 1 95.25 109 ILE A CA 1
ATOM 903 C C . ILE A 1 109 ? -3.674 -1.198 20.594 1 95.25 109 ILE A C 1
ATOM 905 O O . ILE A 1 109 ? -3.293 -0.555 21.578 1 95.25 109 ILE A O 1
ATOM 909 N N . LYS A 1 110 ? -3.311 -2.463 20.375 1 93.94 110 LYS A N 1
ATOM 910 C CA . LYS A 1 110 ? -2.23 -3.092 21.141 1 93.94 110 LYS A CA 1
ATOM 911 C C . LYS A 1 110 ? -0.876 -2.822 20.484 1 93.94 110 LYS A C 1
ATOM 913 O O . LYS A 1 110 ? -0.629 -3.248 19.359 1 93.94 110 LYS A O 1
ATOM 918 N N . MET A 1 111 ? 0.033 -2.186 21.203 1 96.12 111 MET A N 1
ATOM 919 C CA . MET A 1 111 ? 1.264 -1.68 20.594 1 96.12 111 MET A CA 1
ATOM 920 C C . MET A 1 111 ? 2.355 -2.744 20.609 1 96.12 111 MET A C 1
ATOM 922 O O . MET A 1 111 ? 3.373 -2.605 19.938 1 96.12 111 MET A O 1
ATOM 926 N N . TYR A 1 112 ? 2.188 -3.83 21.344 1 93.06 112 TYR A N 1
ATOM 927 C CA . TYR A 1 112 ? 3.248 -4.82 21.516 1 93.06 112 TYR A CA 1
ATOM 928 C C . TYR A 1 112 ? 3.082 -5.969 20.531 1 93.06 112 TYR A C 1
ATOM 930 O O . TYR A 1 112 ? 3.967 -6.816 20.406 1 93.06 112 TYR A O 1
ATOM 938 N N . SER A 1 113 ? 2.059 -6.055 19.859 1 87.69 113 SER A N 1
ATOM 939 C CA . SER A 1 113 ? 1.867 -7.121 18.891 1 87.69 113 SER A CA 1
ATOM 940 C C . SER A 1 113 ? 1.02 -6.645 17.703 1 87.69 113 SER A C 1
ATOM 942 O O . SER A 1 113 ? 0.719 -5.457 17.594 1 87.69 113 SER A O 1
ATOM 944 N N . GLY A 1 114 ? 1.004 -7.457 16.688 1 87.94 114 GLY A N 1
ATOM 945 C CA . GLY A 1 114 ? 0.079 -7.219 15.586 1 87.94 114 GLY A CA 1
ATOM 946 C C . GLY A 1 114 ? 0.496 -6.066 14.688 1 87.94 114 GLY A C 1
ATOM 947 O O . GLY A 1 114 ? 1.688 -5.863 14.445 1 87.94 114 GLY A O 1
ATOM 948 N N . PHE A 1 115 ? -0.568 -5.316 14.242 1 90.56 115 PHE A N 1
ATOM 949 C CA . PHE A 1 115 ? -0.473 -4.262 13.242 1 90.56 115 PHE A CA 1
ATOM 950 C C . PHE A 1 115 ? 0.514 -3.186 13.672 1 90.56 115 PHE A C 1
ATOM 952 O O . PHE A 1 115 ? 1.413 -2.816 12.914 1 90.56 115 PHE A O 1
ATOM 959 N N . TYR A 1 116 ? 0.354 -2.742 14.961 1 96.06 116 TYR A N 1
ATOM 960 C CA . TYR A 1 116 ? 1.183 -1.622 15.391 1 96.06 116 TYR A CA 1
ATOM 961 C C . TYR A 1 116 ? 2.652 -2.021 15.453 1 96.06 116 TYR A C 1
ATOM 963 O O . TYR A 1 116 ? 3.514 -1.322 14.914 1 96.06 116 TYR A O 1
ATOM 971 N N . LYS A 1 117 ? 2.951 -3.117 16.047 1 95.31 117 LYS A N 1
ATOM 972 C CA . LYS A 1 117 ? 4.328 -3.562 16.25 1 95.31 117 LYS A CA 1
ATOM 973 C C . LYS A 1 117 ? 5.023 -3.811 14.914 1 95.31 117 LYS A C 1
ATOM 975 O O . LYS A 1 117 ? 6.141 -3.336 14.695 1 95.31 117 LYS A O 1
ATOM 980 N N . HIS A 1 118 ? 4.328 -4.383 13.938 1 93.25 118 HIS A N 1
ATOM 981 C CA . HIS A 1 118 ? 4.988 -4.914 12.75 1 93.25 118 HIS A CA 1
ATOM 982 C C . HIS A 1 118 ? 4.906 -3.934 11.586 1 93.25 118 HIS A C 1
ATOM 984 O O . HIS A 1 118 ? 5.742 -3.969 10.68 1 93.25 118 HIS A O 1
ATOM 990 N N . GLU A 1 119 ? 3.934 -3.049 11.68 1 94.06 119 GLU A N 1
ATOM 991 C CA . GLU A 1 119 ? 3.791 -2.117 10.562 1 94.06 119 GLU A CA 1
ATOM 992 C C . GLU A 1 119 ? 4.238 -0.712 10.961 1 94.06 119 GLU A C 1
ATOM 994 O O . GLU A 1 119 ? 4.746 0.039 10.125 1 94.06 119 GLU A O 1
ATOM 999 N N . ILE A 1 120 ? 3.998 -0.386 12.219 1 97.38 120 ILE A N 1
ATOM 1000 C CA . ILE A 1 120 ? 4.246 0.991 12.633 1 97.38 120 ILE A CA 1
ATOM 1001 C C . ILE A 1 120 ? 5.59 1.079 13.352 1 97.38 120 ILE A C 1
ATOM 1003 O O . ILE A 1 120 ? 6.562 1.608 12.805 1 97.38 120 ILE A O 1
ATOM 1007 N N . GLU A 1 121 ? 5.695 0.361 14.398 1 97.06 121 GLU A N 1
ATOM 1008 C CA . GLU A 1 121 ? 6.891 0.461 15.234 1 97.06 121 GLU A CA 1
ATOM 1009 C C . GLU A 1 121 ? 8.109 -0.107 14.516 1 97.06 121 GLU A C 1
ATOM 1011 O O . GLU A 1 121 ? 9.234 0.35 14.734 1 97.06 121 GLU A O 1
ATOM 1016 N N . ALA A 1 122 ? 7.91 -1.091 13.648 1 95.38 122 ALA A N 1
ATOM 1017 C CA . ALA A 1 122 ? 9.008 -1.667 12.875 1 95.38 122 ALA A CA 1
ATOM 1018 C C . ALA A 1 122 ? 9.602 -0.639 11.914 1 95.38 122 ALA A C 1
ATOM 1020 O O . ALA A 1 122 ? 10.742 -0.778 11.469 1 95.38 122 ALA A O 1
ATOM 1021 N N . ASN A 1 123 ? 8.859 0.478 11.609 1 97.12 123 ASN A N 1
ATOM 1022 C CA . ASN A 1 123 ? 9.281 1.365 10.523 1 97.12 123 ASN A CA 1
ATOM 1023 C C . ASN A 1 123 ? 9.438 2.803 11.016 1 97.12 123 ASN A C 1
ATOM 1025 O O . ASN A 1 123 ? 10.188 3.584 10.422 1 97.12 123 ASN A O 1
ATOM 1029 N N . LEU A 1 124 ? 8.766 3.131 12.062 1 98.38 124 LEU A N 1
ATOM 1030 C CA . LEU A 1 124 ? 8.766 4.496 12.578 1 98.38 124 LEU A CA 1
ATOM 1031 C C . LEU A 1 124 ? 9.031 4.516 14.078 1 98.38 124 LEU A C 1
ATOM 1033 O O . LEU A 1 124 ? 8.688 3.564 14.781 1 98.38 124 LEU A O 1
ATOM 1037 N N . VAL A 1 125 ? 9.672 5.605 14.484 1 98.44 125 VAL A N 1
ATOM 1038 C CA . VAL A 1 125 ? 9.953 5.773 15.906 1 98.44 125 VAL A CA 1
ATOM 1039 C C . VAL A 1 125 ? 9.008 6.82 16.5 1 98.44 125 VAL A C 1
ATOM 1041 O O . VAL A 1 125 ? 8.891 7.926 15.969 1 98.44 125 VAL A O 1
ATOM 1044 N N . GLY A 1 126 ? 8.352 6.422 17.562 1 97.75 126 GLY A N 1
ATOM 1045 C CA . GLY A 1 126 ? 7.504 7.367 18.281 1 97.75 126 GLY A CA 1
ATOM 1046 C C . GLY A 1 126 ? 6.215 7.688 17.562 1 97.75 126 GLY A C 1
ATOM 1047 O O . GLY A 1 126 ? 5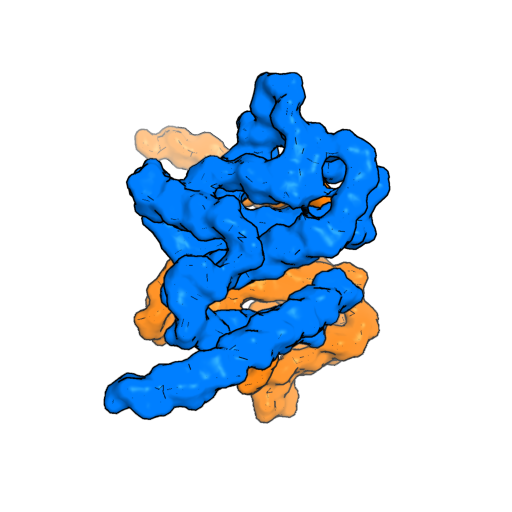.688 8.797 17.672 1 97.75 126 GLY A O 1
ATOM 1048 N N . ALA A 1 127 ? 5.691 6.777 16.812 1 98.44 127 ALA A N 1
ATOM 1049 C CA . ALA A 1 127 ? 4.562 7.031 15.914 1 98.44 127 ALA A CA 1
ATOM 1050 C C . ALA A 1 127 ? 3.25 7.07 16.703 1 98.44 127 ALA A C 1
ATOM 1052 O O . ALA A 1 127 ? 2.221 7.5 16.172 1 98.44 127 ALA A O 1
ATOM 1053 N N . GLU A 1 128 ? 3.236 6.684 18 1 97.88 128 GLU A N 1
ATOM 1054 C CA . GLU A 1 128 ? 2.02 6.656 18.812 1 97.88 128 GLU A CA 1
ATOM 1055 C C . GLU A 1 128 ? 1.423 8.055 18.953 1 97.88 128 GLU A C 1
ATOM 1057 O O . GLU A 1 128 ? 0.217 8.203 19.172 1 97.88 128 GLU A O 1
ATOM 1062 N N . ILE A 1 129 ? 2.258 9.062 18.797 1 98.44 129 ILE A N 1
ATOM 1063 C CA . ILE A 1 129 ? 1.764 10.422 18.969 1 98.44 129 ILE A CA 1
ATOM 1064 C C . ILE A 1 129 ? 0.794 10.766 17.844 1 98.44 129 ILE A C 1
ATOM 1066 O O . ILE A 1 129 ? -0.052 11.648 17.984 1 98.44 129 ILE A O 1
ATOM 1070 N N . MET A 1 130 ? 0.866 10.117 16.641 1 98.62 130 MET A N 1
ATOM 1071 C CA . MET A 1 130 ? -0.106 10.297 15.562 1 98.62 130 MET A CA 1
ATOM 1072 C C . MET A 1 130 ? -1.474 9.758 15.977 1 98.62 130 MET A C 1
ATOM 1074 O O . MET A 1 130 ? -2.502 10.344 15.633 1 98.62 130 MET A O 1
ATOM 1078 N N . PHE A 1 131 ? -1.459 8.648 16.688 1 98.12 131 PHE A N 1
ATOM 1079 C CA . PHE A 1 131 ? -2.705 8.062 17.188 1 98.12 131 PHE A CA 1
ATOM 1080 C C . PHE A 1 131 ? -3.303 8.922 18.297 1 98.12 131 PHE A C 1
ATOM 1082 O O . PHE A 1 131 ? -4.523 9.078 18.375 1 98.12 131 PHE A O 1
ATOM 1089 N N . GLU A 1 132 ? -2.412 9.461 19.094 1 97.69 132 GLU A N 1
ATOM 1090 C CA . GLU A 1 132 ? -2.887 10.406 20.094 1 97.69 132 GLU A CA 1
ATOM 1091 C C . GLU A 1 132 ? -3.559 11.609 19.438 1 97.69 132 GLU A C 1
ATOM 1093 O O . GLU A 1 132 ? -4.582 12.094 19.922 1 97.69 132 GLU A O 1
ATOM 1098 N N . ALA A 1 133 ? -2.945 12.047 18.359 1 97.44 133 ALA A N 1
ATOM 1099 C CA . ALA A 1 133 ? -3.527 13.164 17.625 1 97.44 133 ALA A CA 1
ATOM 1100 C C . ALA A 1 133 ? -4.93 12.828 17.141 1 97.44 133 ALA A C 1
ATOM 1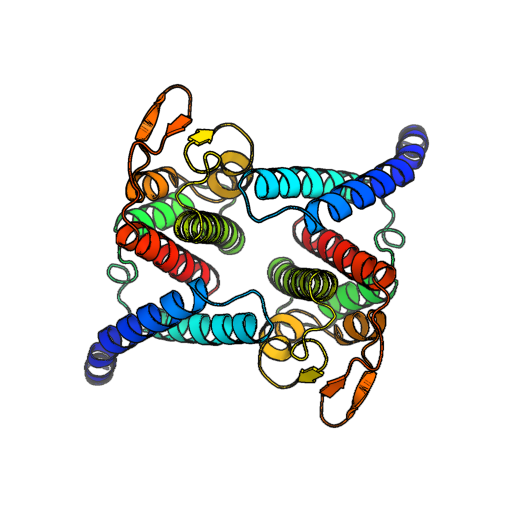102 O O . ALA A 1 133 ? -5.781 13.711 17 1 97.44 133 ALA A O 1
ATOM 1103 N N . MET A 1 134 ? -5.207 11.57 16.938 1 97.62 134 MET A N 1
ATOM 1104 C CA . MET A 1 134 ? -6.512 11.141 16.453 1 97.62 134 MET A CA 1
ATOM 1105 C C . MET A 1 134 ? -7.5 10.992 17.609 1 97.62 134 MET A C 1
ATOM 1107 O O . MET A 1 134 ? -8.695 10.789 17.375 1 97.62 134 MET A O 1
ATOM 1111 N N . GLY A 1 135 ? -7.016 10.984 18.828 1 96.94 135 GLY A N 1
ATOM 1112 C CA . GLY A 1 135 ? -7.898 10.938 19.984 1 96.94 135 GLY A CA 1
ATOM 1113 C C . GLY A 1 135 ? -7.613 9.758 20.906 1 96.94 135 GLY A C 1
ATOM 1114 O O . GLY A 1 135 ? -8.258 9.609 21.953 1 96.94 135 GLY A O 1
ATOM 1115 N N . TYR A 1 136 ? -6.652 8.922 20.531 1 97.69 136 TYR A N 1
ATOM 1116 C CA . TYR A 1 136 ? -6.316 7.77 21.359 1 97.69 136 TYR A CA 1
ATOM 1117 C C . TYR A 1 136 ? -5.57 8.203 22.625 1 97.69 136 TYR A C 1
ATOM 1119 O O . TYR A 1 136 ? -4.844 9.195 22.609 1 97.69 136 TYR A O 1
ATOM 1127 N N . LYS A 1 137 ? -5.746 7.457 23.641 1 97.44 137 LYS A N 1
ATOM 1128 C CA . LYS A 1 137 ? -5.051 7.699 24.891 1 97.44 137 LYS A CA 1
ATOM 1129 C C . LYS A 1 137 ? -4.344 6.438 25.391 1 97.44 137 LYS A C 1
ATOM 1131 O O . LYS A 1 137 ? -4.875 5.332 25.25 1 97.44 137 LYS A O 1
ATOM 1136 N N . HIS A 1 138 ? -3.186 6.676 25.953 1 96.31 138 HIS A N 1
ATOM 1137 C CA . HIS A 1 138 ? -2.49 5.566 26.594 1 96.31 138 HIS A CA 1
ATOM 1138 C C . HIS A 1 138 ? -3.189 5.152 27.891 1 96.31 138 HIS A C 1
ATOM 1140 O O . HIS A 1 138 ? -3.467 5.992 28.75 1 96.31 138 HIS A O 1
ATOM 1146 N N . VAL A 1 139 ? -3.523 3.896 28.062 1 95.06 139 VAL A N 1
ATOM 1147 C CA . VAL A 1 139 ? -4.168 3.445 29.297 1 95.06 139 VAL A CA 1
ATOM 1148 C C . VAL A 1 139 ? -3.26 2.461 30.031 1 95.06 139 VAL A C 1
ATOM 1150 O O . VAL A 1 139 ? -3.697 1.769 30.953 1 95.06 139 VAL A O 1
ATOM 1153 N N . GLY A 1 140 ? -1.995 2.266 29.641 1 92.19 140 GLY A N 1
ATOM 1154 C CA . GLY A 1 140 ? -1.032 1.364 30.266 1 92.19 140 GLY A CA 1
ATOM 1155 C C . GLY A 1 140 ? -0.806 0.099 29.453 1 92.19 140 GLY A C 1
ATOM 1156 O O . GLY A 1 140 ? -1.588 -0.221 28.562 1 92.19 140 GLY A O 1
ATOM 1157 N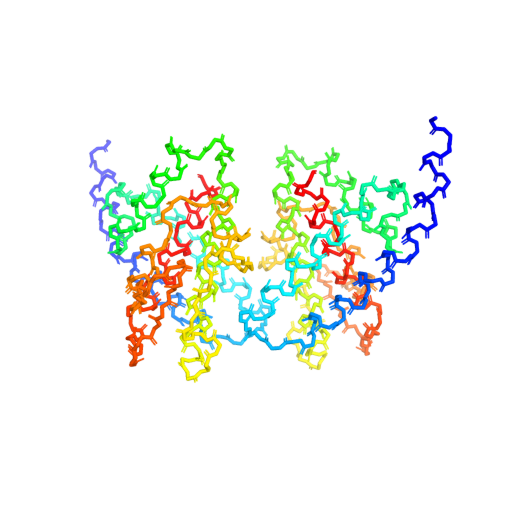 N . ASN A 1 141 ? 0.338 -0.606 29.641 1 92.12 141 ASN A N 1
ATOM 1158 C CA . ASN A 1 141 ? 0.673 -1.917 29.094 1 92.12 141 ASN A CA 1
ATOM 1159 C C . ASN A 1 141 ? 0.77 -1.883 27.578 1 92.12 141 ASN A C 1
ATOM 1161 O O . ASN A 1 141 ? 0.453 -2.867 26.906 1 92.12 141 ASN A O 1
ATOM 1165 N N . GLY A 1 142 ? 1 -0.656 27.047 1 95.25 142 GLY A N 1
ATOM 1166 C CA . GLY A 1 142 ? 1.185 -0.574 25.609 1 95.25 142 GLY A CA 1
ATOM 1167 C C . GLY A 1 142 ? -0.121 -0.598 24.844 1 95.25 142 GLY A C 1
ATOM 1168 O O . GLY A 1 142 ? -0.177 -1.112 23.719 1 95.25 142 GLY A O 1
ATOM 1169 N N . ILE A 1 143 ? -1.187 -0.133 25.578 1 96.31 143 ILE A N 1
ATOM 1170 C CA . ILE A 1 143 ? -2.502 -0.161 24.938 1 96.31 143 ILE A CA 1
ATOM 1171 C C . ILE A 1 143 ? -3.002 1.266 24.734 1 96.31 143 ILE A C 1
ATOM 1173 O O . ILE A 1 143 ? -2.908 2.105 25.625 1 96.31 143 ILE A O 1
ATOM 1177 N N . LEU A 1 144 ? -3.408 1.611 23.484 1 96.94 144 LEU A N 1
ATOM 1178 C CA . LEU A 1 144 ? -4.09 2.861 23.172 1 96.94 144 LEU A CA 1
ATOM 1179 C C . LEU A 1 144 ? -5.594 2.639 23.016 1 96.94 144 LEU A C 1
ATOM 1181 O O . LEU A 1 144 ? -6.02 1.651 22.422 1 96.94 144 LEU A O 1
ATOM 1185 N N . VAL A 1 145 ? -6.352 3.525 23.609 1 97 145 VAL A N 1
ATOM 1186 C CA . VAL A 1 145 ? -7.805 3.381 23.547 1 97 145 VAL A CA 1
ATOM 1187 C C . VAL A 1 145 ? -8.43 4.68 23.047 1 97 145 VAL A C 1
ATOM 1189 O O . VAL A 1 145 ? -8 5.773 23.422 1 97 145 VAL A O 1
ATOM 1192 N N . LEU A 1 146 ? -9.297 4.562 22.125 1 95.88 146 LEU A N 1
ATOM 1193 C CA . LEU A 1 146 ? -10.109 5.684 21.672 1 95.88 146 LEU A CA 1
ATOM 1194 C C . LEU A 1 146 ? -11.414 5.773 22.469 1 95.88 146 LEU A C 1
ATOM 1196 O O . LEU A 1 146 ? -12.312 4.957 22.266 1 95.88 146 LEU A O 1
ATOM 1200 N N . GLU A 1 147 ? -11.32 6.816 23.375 1 88.69 147 GLU A N 1
ATOM 1201 C CA . GLU A 1 147 ? -12.508 6.984 24.188 1 88.69 147 GLU A CA 1
ATOM 1202 C C . GLU A 1 147 ? -13.453 8.023 23.594 1 88.69 147 GLU A C 1
ATOM 1204 O O . GLU A 1 147 ? -13.031 9.117 23.234 1 88.69 147 GLU A O 1
ATOM 1209 N N . GLY A 1 148 ? -14.695 7.727 23.312 1 87.94 148 GLY A N 1
ATOM 1210 C CA . GLY A 1 148 ? -15.68 8.672 22.812 1 87.94 148 GLY A CA 1
ATOM 1211 C C . GLY A 1 148 ? -15.695 8.781 21.297 1 87.94 148 GLY A C 1
ATOM 1212 O O . GLY A 1 148 ? -15.156 7.918 20.609 1 87.94 148 GLY A O 1
ATOM 1213 N N . PRO A 1 149 ? -16.344 9.898 20.828 1 91.25 149 PRO A N 1
ATOM 1214 C CA . PRO A 1 149 ? -16.453 10.078 19.375 1 91.25 149 PRO A CA 1
ATOM 1215 C C . PRO A 1 149 ? -15.164 10.578 18.75 1 91.25 149 PRO A C 1
ATOM 1217 O O . PRO A 1 149 ? -14.375 11.266 19.406 1 91.25 149 PRO A O 1
ATOM 1220 N N . VAL A 1 150 ? -14.906 10.188 17.547 1 92 150 VAL A N 1
ATOM 1221 C CA . VAL A 1 150 ? -13.758 10.656 16.781 1 92 150 VAL A CA 1
ATOM 1222 C C . VAL A 1 150 ? -14.086 11.992 16.109 1 92 150 VAL A C 1
ATOM 1224 O O . VAL A 1 150 ? -15.234 12.242 15.742 1 92 150 VAL A O 1
ATOM 1227 N N . CYS A 1 151 ? -13.141 12.938 16.125 1 95.69 151 CYS A N 1
ATOM 1228 C CA . CYS A 1 151 ? -13.273 14.117 15.281 1 95.69 151 CYS A CA 1
ATOM 1229 C C . CYS A 1 151 ? -12.859 13.812 13.852 1 95.69 151 CYS A C 1
ATOM 1231 O O . CYS A 1 151 ? -11.664 13.727 13.555 1 95.69 151 CYS A O 1
ATOM 1233 N N . PRO A 1 152 ? -13.766 13.703 12.969 1 96 152 PRO A N 1
ATOM 1234 C CA . PRO A 1 152 ? -13.438 13.289 11.609 1 96 152 PRO A CA 1
ATOM 1235 C C . PRO A 1 152 ? -12.422 14.211 10.938 1 96 152 PRO A C 1
ATOM 1237 O O . PRO A 1 152 ? -11.555 13.75 10.188 1 96 152 PRO A O 1
ATOM 1240 N N . ASP A 1 153 ? -12.531 15.484 11.219 1 96.5 153 ASP A N 1
ATOM 1241 C CA . ASP A 1 153 ? -11.617 16.422 10.586 1 96.5 153 ASP A CA 1
ATOM 1242 C C . ASP A 1 153 ? -10.18 16.188 11.023 1 96.5 153 ASP A C 1
ATOM 1244 O O . ASP A 1 153 ? -9.266 16.188 10.203 1 96.5 153 ASP A O 1
ATOM 1248 N N . THR A 1 154 ? -10.039 15.961 12.297 1 97.38 154 THR A N 1
ATOM 1249 C CA . THR A 1 154 ? -8.703 15.703 12.82 1 97.38 154 THR A CA 1
ATOM 1250 C C . THR A 1 154 ? -8.125 14.422 12.227 1 97.38 154 THR A C 1
ATOM 1252 O O . THR A 1 154 ? -6.965 14.391 11.828 1 97.38 154 THR A O 1
ATOM 1255 N N . VAL A 1 155 ? -8.93 13.406 12.133 1 98.12 155 VAL A N 1
ATOM 1256 C CA . VAL A 1 155 ? -8.477 12.125 11.602 1 98.12 155 VAL A CA 1
ATOM 1257 C C . VAL A 1 155 ? -8.172 12.25 10.117 1 98.12 155 VAL A C 1
ATOM 1259 O O . VAL A 1 155 ? -7.203 11.672 9.617 1 98.12 155 VAL A O 1
ATOM 1262 N N . LYS A 1 156 ? -8.953 13.07 9.414 1 98.19 156 LYS A N 1
ATOM 1263 C CA . LYS A 1 156 ? -8.695 13.328 8 1 98.19 156 LYS A CA 1
ATOM 1264 C C . LYS A 1 156 ? -7.332 13.992 7.801 1 98.19 156 LYS A C 1
ATOM 1266 O O . LYS A 1 156 ? -6.602 13.656 6.871 1 98.19 156 LYS A O 1
ATOM 1271 N N . TYR A 1 157 ? -7.023 14.891 8.672 1 98.31 157 TYR A N 1
ATOM 1272 C CA . TYR A 1 157 ? -5.754 15.594 8.562 1 98.31 157 TYR A CA 1
ATOM 1273 C C . TYR A 1 157 ? -4.586 14.672 8.898 1 98.31 157 TYR A C 1
ATOM 1275 O O . TYR A 1 157 ? -3.502 14.797 8.32 1 98.31 157 TYR A O 1
ATOM 1283 N N . VAL A 1 158 ? -4.789 13.703 9.844 1 98.69 158 VAL A N 1
ATOM 1284 C CA . VAL A 1 158 ? -3.756 12.711 10.117 1 98.69 158 VAL A CA 1
ATOM 1285 C C . VAL A 1 158 ? -3.545 11.836 8.883 1 98.69 158 VAL A C 1
ATOM 1287 O O . VAL A 1 158 ? -2.406 11.539 8.508 1 98.69 158 VAL A O 1
ATOM 1290 N N . SER A 1 159 ? -4.637 11.461 8.266 1 98.69 159 SER A N 1
ATOM 1291 C CA . SER A 1 159 ? -4.555 10.672 7.035 1 98.69 159 SER A CA 1
ATOM 1292 C C . SER A 1 159 ? -3.809 11.43 5.941 1 98.69 159 SER A C 1
ATOM 1294 O O . SER A 1 159 ? -2.918 10.875 5.293 1 98.69 159 SER A O 1
ATOM 1296 N N . GLN A 1 160 ? -4.125 12.68 5.777 1 98.75 160 GLN A N 1
ATOM 1297 C CA . GLN A 1 160 ? -3.48 13.508 4.758 1 98.75 160 GLN A CA 1
ATOM 1298 C C . GLN A 1 160 ? -1.991 13.68 5.047 1 98.75 160 GLN A C 1
ATOM 1300 O O . GLN A 1 160 ? -1.157 13.5 4.156 1 98.75 160 GLN A O 1
ATOM 1305 N N . ASP A 1 161 ? -1.676 13.969 6.27 1 98.88 161 ASP A N 1
ATOM 1306 C CA . ASP A 1 161 ? -0.278 14.117 6.664 1 98.88 161 ASP A CA 1
ATOM 1307 C C . ASP A 1 161 ? 0.509 12.836 6.391 1 98.88 161 ASP A C 1
ATOM 1309 O O . ASP A 1 161 ? 1.664 12.891 5.965 1 98.88 161 ASP A O 1
ATOM 1313 N N . SER A 1 162 ? -0.11 11.75 6.723 1 98.81 162 SER A N 1
ATOM 1314 C CA . SER A 1 162 ? 0.551 10.461 6.508 1 98.81 162 SER A CA 1
ATOM 1315 C C . SER A 1 162 ? 0.854 10.242 5.027 1 98.81 162 SER A C 1
ATOM 1317 O O . SER A 1 162 ? 1.919 9.727 4.68 1 98.81 162 SER A O 1
ATOM 1319 N N . LEU A 1 163 ? -0.055 10.641 4.199 1 98.62 163 LEU A N 1
ATOM 1320 C CA . LEU A 1 163 ? 0.16 10.508 2.762 1 98.62 163 LEU A CA 1
ATOM 1321 C C . LEU A 1 163 ? 1.277 11.438 2.293 1 98.62 163 LEU A C 1
ATOM 1323 O O . LEU A 1 163 ? 2.115 11.047 1.479 1 98.62 163 LEU A O 1
ATOM 1327 N N . VAL A 1 164 ? 1.277 12.648 2.779 1 98.75 164 VAL A N 1
ATOM 1328 C CA . VAL A 1 164 ? 2.326 13.602 2.416 1 98.75 164 VAL A CA 1
ATOM 1329 C C . VAL A 1 164 ? 3.684 13.07 2.871 1 98.75 164 VAL A C 1
ATOM 1331 O O . VAL A 1 164 ? 4.66 13.117 2.117 1 98.75 164 VAL A O 1
ATOM 1334 N N . ALA A 1 165 ? 3.752 12.531 4.09 1 98.69 165 ALA A N 1
ATOM 1335 C CA . ALA A 1 165 ? 4.996 11.961 4.598 1 98.69 165 ALA A CA 1
ATOM 1336 C C . ALA A 1 165 ? 5.41 10.742 3.781 1 98.69 165 ALA A C 1
ATOM 1338 O O . ALA A 1 165 ? 6.598 10.547 3.512 1 98.69 165 ALA A O 1
ATOM 1339 N N . TYR A 1 166 ? 4.43 9.93 3.418 1 97.88 166 TYR A N 1
ATOM 1340 C CA . TYR A 1 166 ? 4.668 8.781 2.553 1 97.88 166 TYR A CA 1
ATOM 1341 C C . TYR A 1 166 ? 5.348 9.211 1.258 1 97.88 166 TYR A C 1
ATOM 1343 O O . TYR A 1 166 ? 6.363 8.633 0.863 1 97.88 166 TYR A O 1
ATOM 1351 N N . VAL A 1 167 ? 4.816 10.234 0.597 1 97.12 167 VAL A N 1
ATOM 1352 C CA . VAL A 1 167 ? 5.355 10.719 -0.668 1 97.12 167 VAL A CA 1
ATOM 1353 C C . VAL A 1 167 ? 6.727 11.352 -0.438 1 97.12 167 VAL A C 1
ATOM 1355 O O . VAL A 1 167 ? 7.645 11.156 -1.238 1 97.12 167 VAL A O 1
ATOM 1358 N N . GLU A 1 168 ? 6.895 12.047 0.667 1 97 168 GLU A N 1
ATOM 1359 C CA . GLU A 1 168 ? 8.172 12.695 0.984 1 97 168 GLU A CA 1
ATOM 1360 C C . GLU A 1 168 ? 9.289 11.664 1.116 1 97 168 GLU A C 1
ATOM 1362 O O . GLU A 1 168 ? 10.422 11.914 0.705 1 97 168 GLU A O 1
ATOM 1367 N N . CYS A 1 169 ? 8.938 10.508 1.646 1 95.12 169 CYS A N 1
ATOM 1368 C CA . CYS A 1 169 ? 9.93 9.453 1.847 1 95.12 169 CYS A CA 1
ATOM 1369 C C . CYS A 1 169 ? 10.359 8.844 0.517 1 95.12 169 CYS A C 1
ATOM 1371 O O . CYS A 1 169 ? 11.391 8.172 0.44 1 95.12 169 CYS A O 1
ATOM 1373 N N . GLN A 1 170 ? 9.578 9.055 -0.514 1 87.56 170 GLN A N 1
ATOM 1374 C CA . GLN A 1 170 ? 9.852 8.445 -1.812 1 87.56 170 GLN A CA 1
ATOM 1375 C C . GLN A 1 170 ? 10.633 9.406 -2.713 1 87.56 170 GLN A C 1
ATOM 1377 O O . GLN A 1 170 ? 11.086 9.016 -3.789 1 87.56 170 GLN A O 1
ATOM 1382 N N . VAL A 1 171 ? 10.719 10.617 -2.385 1 83.31 171 VAL A N 1
ATOM 1383 C CA . VAL A 1 171 ? 11.375 11.609 -3.232 1 83.31 171 VAL A CA 1
ATOM 1384 C C . VAL A 1 171 ? 12.695 12.039 -2.596 1 83.31 171 VAL A C 1
ATOM 1386 O O . VAL A 1 171 ? 12.844 11.992 -1.373 1 83.31 171 VAL A O 1
ATOM 1389 N N . MET B 1 1 ? 24.797 -31.266 6.777 1 30.72 1 MET B N 1
ATOM 1390 C CA . MET B 1 1 ? 24.375 -30.312 5.754 1 30.72 1 MET B CA 1
ATOM 1391 C C . MET B 1 1 ? 23.281 -30.891 4.875 1 30.72 1 MET B C 1
ATOM 1393 O O . MET B 1 1 ? 22.516 -30.156 4.25 1 30.72 1 MET B O 1
ATOM 1397 N N . VAL B 1 2 ? 23.344 -32.156 4.574 1 43.44 2 VAL B N 1
ATOM 1398 C CA . VAL B 1 2 ? 22.484 -33.062 3.801 1 43.44 2 VAL B CA 1
ATOM 1399 C C . VAL B 1 2 ? 21.172 -33.312 4.555 1 43.44 2 VAL B C 1
ATOM 1401 O O . VAL B 1 2 ? 20.125 -33.5 3.943 1 43.44 2 VAL B O 1
ATOM 1404 N N . MET B 1 3 ? 21.297 -33.594 5.805 1 42.81 3 MET B N 1
ATOM 1405 C CA . MET B 1 3 ? 20.156 -33.969 6.637 1 42.81 3 MET B CA 1
ATOM 1406 C C . MET B 1 3 ? 19.141 -32.812 6.715 1 42.81 3 MET B C 1
ATOM 1408 O O . MET B 1 3 ? 17.969 -33.062 6.969 1 42.81 3 MET B O 1
ATOM 1412 N N . ASP B 1 4 ? 19.578 -31.625 6.84 1 43.69 4 ASP B N 1
ATOM 1413 C CA . ASP B 1 4 ? 18.781 -30.406 6.977 1 43.69 4 ASP B CA 1
ATOM 1414 C C . ASP B 1 4 ? 17.938 -30.156 5.727 1 43.69 4 ASP B C 1
ATOM 1416 O O . ASP B 1 4 ? 16.922 -29.484 5.789 1 43.69 4 ASP B O 1
ATOM 1420 N N . ASP B 1 5 ? 18.344 -30.688 4.648 1 45.78 5 ASP B N 1
ATOM 1421 C CA . ASP B 1 5 ? 17.672 -30.578 3.357 1 45.78 5 ASP B CA 1
ATOM 1422 C C . ASP B 1 5 ? 16.406 -31.438 3.326 1 45.78 5 ASP B C 1
ATOM 1424 O O . ASP B 1 5 ? 15.406 -31.047 2.719 1 45.78 5 ASP B O 1
ATOM 1428 N N . TYR B 1 6 ? 16.516 -32.625 3.826 1 47.22 6 TYR B N 1
ATOM 1429 C CA . TYR B 1 6 ? 15.43 -33.594 3.789 1 47.22 6 TYR B CA 1
ATOM 1430 C C . TYR B 1 6 ? 14.219 -33.094 4.562 1 47.22 6 TYR B C 1
ATOM 1432 O O . TYR B 1 6 ? 13.078 -33.25 4.113 1 47.22 6 TYR B O 1
ATOM 1440 N N . TYR B 1 7 ? 14.414 -32.562 5.809 1 46.53 7 TYR B N 1
ATOM 1441 C CA . TYR B 1 7 ? 13.328 -32.156 6.695 1 46.53 7 TYR B CA 1
ATOM 1442 C C . TYR B 1 7 ? 12.641 -30.906 6.164 1 46.53 7 TYR B C 1
ATOM 1444 O O . TYR B 1 7 ? 11.43 -30.75 6.324 1 46.53 7 TYR B O 1
ATOM 1452 N N . PHE B 1 8 ? 13.383 -30.031 5.461 1 52.78 8 PHE B N 1
ATOM 1453 C CA . PHE B 1 8 ? 12.875 -28.781 4.918 1 52.78 8 PHE B CA 1
ATOM 1454 C C . PHE B 1 8 ? 12.047 -29.031 3.664 1 52.78 8 PHE B C 1
ATOM 1456 O O . PHE B 1 8 ? 11.102 -28.281 3.375 1 52.78 8 PHE B O 1
ATOM 1463 N N . HIS B 1 9 ? 12.422 -30.125 2.93 1 56.88 9 HIS B N 1
ATOM 1464 C CA . HIS B 1 9 ? 11.734 -30.484 1.692 1 56.88 9 HIS B CA 1
ATOM 1465 C C . HIS B 1 9 ? 10.281 -30.859 1.957 1 56.88 9 HIS B C 1
ATOM 1467 O O . HIS B 1 9 ? 9.398 -30.516 1.176 1 56.88 9 HIS B O 1
ATOM 1473 N N . ASP B 1 10 ? 10.102 -31.359 3.191 1 67.88 10 ASP B N 1
ATOM 1474 C CA . ASP B 1 10 ? 8.773 -31.844 3.549 1 67.88 10 ASP B CA 1
ATOM 1475 C C . ASP B 1 10 ? 7.871 -30.703 4.004 1 67.88 10 ASP B C 1
ATOM 1477 O O . ASP B 1 10 ? 6.645 -30.797 3.91 1 67.88 10 ASP B O 1
ATOM 1481 N N . GLN B 1 11 ? 8.516 -29.5 4.035 1 88.56 11 GLN B N 1
ATOM 1482 C CA . GLN B 1 11 ? 7.727 -28.422 4.629 1 88.56 11 GLN B CA 1
ATOM 1483 C C . GLN B 1 11 ? 7.16 -27.5 3.557 1 88.56 11 GLN B C 1
ATOM 1485 O O . GLN B 1 11 ? 6.18 -26.781 3.793 1 88.56 11 GLN B O 1
ATOM 1490 N N . LYS B 1 12 ? 7.746 -27.656 2.33 1 92.31 12 LYS B N 1
ATOM 1491 C CA . LYS B 1 12 ? 7.41 -26.688 1.286 1 92.31 12 LYS B CA 1
ATOM 1492 C C . LYS B 1 12 ? 5.949 -26.828 0.868 1 92.31 12 LYS B C 1
ATOM 1494 O O . LYS B 1 12 ? 5.211 -25.844 0.861 1 92.31 12 LYS B O 1
ATOM 1499 N N . PRO B 1 13 ? 5.516 -28.016 0.632 1 93.25 13 PRO B N 1
ATOM 1500 C CA . PRO B 1 13 ? 4.109 -28.141 0.244 1 93.25 13 PRO B CA 1
ATOM 1501 C C . PRO B 1 13 ? 3.154 -27.672 1.343 1 93.25 13 PRO B C 1
ATOM 1503 O O . PRO B 1 13 ? 2.09 -27.125 1.05 1 93.25 13 PRO B O 1
ATOM 1506 N N . GLU B 1 14 ? 3.504 -27.922 2.473 1 95.56 14 GLU B N 1
ATOM 1507 C CA . GLU B 1 14 ? 2.664 -27.516 3.594 1 95.56 14 GLU B CA 1
ATOM 1508 C C . GLU B 1 14 ? 2.605 -26 3.711 1 95.56 14 GLU B C 1
ATOM 1510 O O . GLU B 1 14 ? 1.536 -25.422 3.941 1 95.56 14 GLU B O 1
ATOM 1515 N N . LEU B 1 15 ? 3.729 -25.422 3.551 1 97.06 15 LEU B N 1
ATOM 1516 C CA . LEU B 1 15 ? 3.771 -23.953 3.617 1 97.06 15 LEU B CA 1
ATOM 1517 C C . LEU B 1 15 ? 3 -23.344 2.457 1 97.06 15 LEU B C 1
ATOM 1519 O O . LEU B 1 15 ? 2.285 -22.344 2.639 1 97.06 15 LEU B O 1
ATOM 1523 N N . TRP B 1 16 ? 3.15 -23.891 1.314 1 97.25 16 TRP B N 1
ATOM 1524 C CA . TRP B 1 16 ? 2.432 -23.375 0.154 1 97.25 16 TRP B CA 1
ATOM 1525 C C . TRP B 1 16 ? 0.924 -23.5 0.346 1 97.25 16 TRP B C 1
ATOM 1527 O O . TRP B 1 16 ? 0.171 -22.578 0.013 1 97.25 16 TRP B O 1
ATOM 1537 N N . ALA B 1 17 ? 0.495 -24.609 0.857 1 97.19 17 ALA B N 1
ATOM 1538 C CA . ALA B 1 17 ? -0.923 -24.797 1.147 1 97.19 17 ALA B CA 1
ATOM 1539 C C . ALA B 1 17 ? -1.413 -23.781 2.182 1 97.19 17 ALA B C 1
ATOM 1541 O O . ALA B 1 17 ? -2.527 -23.266 2.074 1 97.19 17 ALA B O 1
ATOM 1542 N N . LYS B 1 18 ? -0.577 -23.547 3.16 1 97.94 18 LYS B N 1
ATOM 1543 C CA . LYS B 1 18 ? -0.915 -22.578 4.188 1 97.94 18 LYS B CA 1
ATOM 1544 C C . LYS B 1 18 ? -1 -21.172 3.604 1 97.94 18 LYS B C 1
ATOM 1546 O O . LYS B 1 18 ? -1.917 -20.406 3.926 1 97.94 18 LYS B O 1
ATOM 1551 N N . ILE B 1 19 ? -0.095 -20.828 2.709 1 98.62 19 ILE B N 1
ATOM 1552 C CA . ILE B 1 19 ? -0.107 -19.547 2.027 1 98.62 19 ILE B CA 1
ATOM 1553 C C . ILE B 1 19 ? -1.399 -19.391 1.229 1 98.62 19 ILE B C 1
ATOM 1555 O O . ILE B 1 19 ? -2.062 -18.359 1.297 1 98.62 19 ILE B O 1
ATOM 1559 N N . ASN B 1 20 ? -1.721 -20.438 0.542 1 98.06 20 ASN B N 1
ATOM 1560 C CA . ASN B 1 20 ? -2.949 -20.406 -0.244 1 98.06 20 ASN B CA 1
ATOM 1561 C C . ASN B 1 20 ? -4.172 -20.156 0.632 1 98.06 20 ASN B C 1
ATOM 1563 O O . ASN B 1 20 ? -5.012 -19.312 0.298 1 98.06 20 ASN B O 1
ATOM 1567 N N . SER B 1 21 ? -4.27 -20.828 1.708 1 98.31 21 SER B N 1
ATOM 1568 C CA . SER B 1 21 ? -5.406 -20.703 2.615 1 98.31 21 SER B CA 1
ATOM 1569 C C . SER B 1 21 ? -5.457 -19.312 3.248 1 98.31 21 SER B C 1
ATOM 1571 O O . SER B 1 21 ? -6.52 -18.688 3.293 1 98.31 21 SER B O 1
ATOM 1573 N N . LEU B 1 22 ? -4.348 -18.797 3.701 1 98.62 22 LEU B N 1
ATOM 1574 C CA . LEU B 1 22 ? -4.277 -17.484 4.312 1 98.62 22 LEU B CA 1
ATOM 1575 C C . LEU B 1 22 ? -4.625 -16.391 3.301 1 98.62 22 LEU B C 1
ATOM 1577 O O . LEU B 1 22 ? -5.324 -15.43 3.631 1 98.62 22 LEU B O 1
ATOM 1581 N N . HIS B 1 23 ? -4.129 -16.562 2.117 1 98.69 23 HIS B N 1
ATOM 1582 C CA . HIS B 1 23 ? -4.359 -15.562 1.081 1 98.69 23 HIS B CA 1
ATOM 1583 C C . HIS B 1 23 ? -5.832 -15.5 0.693 1 98.69 23 HIS B C 1
ATOM 1585 O O . HIS B 1 23 ? -6.387 -14.414 0.53 1 98.69 23 HIS B O 1
ATOM 1591 N N . LEU B 1 24 ? -6.441 -16.672 0.557 1 97.62 24 LEU B N 1
ATOM 1592 C CA . LEU B 1 24 ? -7.859 -16.703 0.223 1 97.62 24 LEU B CA 1
ATOM 1593 C C . LEU B 1 24 ? -8.688 -16.016 1.303 1 97.62 24 LEU B C 1
ATOM 1595 O O . LEU B 1 24 ? -9.602 -15.242 0.995 1 97.62 24 LEU B O 1
ATOM 1599 N N . SER B 1 25 ? -8.375 -16.344 2.555 1 97.75 25 SER B N 1
ATOM 1600 C CA . SER B 1 25 ? -9.055 -15.688 3.668 1 97.75 25 SER B CA 1
ATOM 1601 C C . SER B 1 25 ? -8.844 -14.18 3.641 1 97.75 25 SER B C 1
ATOM 1603 O O . SER B 1 25 ? -9.781 -13.414 3.859 1 97.75 25 SER B O 1
ATOM 1605 N N . TYR B 1 26 ? -7.621 -13.773 3.361 1 97.88 26 TYR B N 1
ATOM 1606 C CA . TYR B 1 26 ? -7.273 -12.359 3.293 1 97.88 26 TYR B CA 1
ATOM 1607 C C . TYR B 1 26 ? -8.125 -11.641 2.262 1 97.88 26 TYR B C 1
ATOM 1609 O O . TYR B 1 26 ? -8.617 -10.531 2.516 1 97.88 26 TYR B O 1
ATOM 1617 N N . LEU B 1 27 ? -8.297 -12.234 1.073 1 96.81 27 LEU B N 1
ATOM 1618 C CA . LEU B 1 27 ? -9.062 -11.633 -0.012 1 96.81 27 LEU B CA 1
ATOM 1619 C C . LEU B 1 27 ? -10.516 -11.422 0.399 1 96.81 27 LEU B C 1
ATOM 1621 O O . LEU B 1 27 ? -11.164 -10.484 -0.068 1 96.81 27 LEU B O 1
ATOM 1625 N N . GLU B 1 28 ? -11.047 -12.227 1.292 1 95.56 28 GLU B N 1
ATOM 1626 C CA . GLU B 1 28 ? -12.469 -12.219 1.641 1 95.56 28 GLU B CA 1
ATOM 1627 C C . GLU B 1 28 ? -12.734 -11.328 2.848 1 95.56 28 GLU B C 1
ATOM 1629 O O . GLU B 1 28 ? -13.883 -10.977 3.121 1 95.56 28 GLU B O 1
ATOM 1634 N N . MET B 1 29 ? -11.711 -10.945 3.545 1 94.25 29 MET B N 1
ATOM 1635 C CA . MET B 1 29 ? -11.883 -10.156 4.762 1 94.25 29 MET B CA 1
ATOM 1636 C C . MET B 1 29 ? -12.242 -8.711 4.43 1 94.25 29 MET B C 1
ATOM 1638 O O . MET B 1 29 ? -11.727 -8.148 3.463 1 94.25 29 MET B O 1
ATOM 1642 N N . GLU B 1 30 ? -13.07 -8.125 5.242 1 90.31 30 GLU B N 1
ATOM 1643 C CA . GLU B 1 30 ? -13.344 -6.695 5.145 1 90.31 30 GLU B CA 1
ATOM 1644 C C . GLU B 1 30 ? -12.203 -5.871 5.73 1 90.31 30 GLU B C 1
ATOM 1646 O O . GLU B 1 30 ? -11.461 -6.352 6.594 1 90.31 30 GLU B O 1
ATOM 1651 N N . GLU B 1 31 ? -12.055 -4.656 5.238 1 88.44 31 GLU B N 1
ATOM 1652 C CA . GLU B 1 31 ? -11.031 -3.756 5.77 1 88.44 31 GLU B CA 1
ATOM 1653 C C . GLU B 1 31 ? -11.211 -3.547 7.27 1 88.44 31 GLU B C 1
ATOM 1655 O O . GLU B 1 31 ? -12.234 -3.018 7.715 1 88.44 31 GLU B O 1
ATOM 1660 N N . SER B 1 32 ? -10.258 -3.986 8.102 1 88.31 32 SER B N 1
ATOM 1661 C CA . SER B 1 32 ? -10.273 -3.963 9.555 1 88.31 32 SER B CA 1
ATOM 1662 C C . SER B 1 32 ? -8.867 -4.156 10.125 1 88.31 32 SER B C 1
ATOM 1664 O O . SER B 1 32 ? -7.949 -4.543 9.406 1 88.31 32 SER B O 1
ATOM 1666 N N . PRO B 1 33 ? -8.617 -3.797 11.359 1 86.94 33 PRO B N 1
ATOM 1667 C CA . PRO 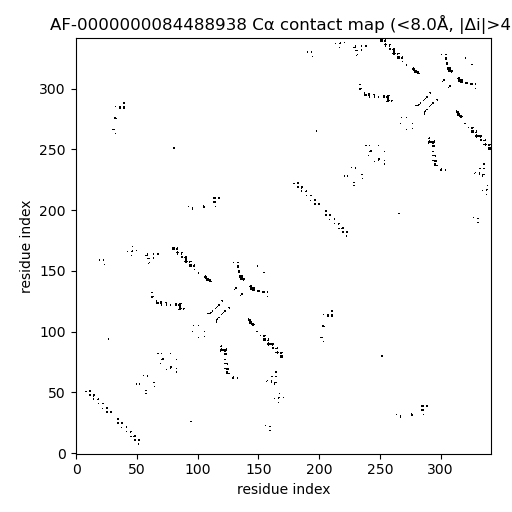B 1 33 ? -7.328 -4.09 11.984 1 86.94 33 PRO B CA 1
ATOM 1668 C C . PRO B 1 33 ? -6.98 -5.574 11.961 1 86.94 33 PRO B C 1
ATOM 1670 O O . PRO B 1 33 ? -5.805 -5.938 11.852 1 86.94 33 PRO B O 1
ATOM 1673 N N . GLN B 1 34 ? -8.016 -6.43 12 1 91.81 34 GLN B N 1
ATOM 1674 C CA . GLN B 1 34 ? -7.785 -7.871 11.938 1 91.81 34 GLN B CA 1
ATOM 1675 C C . GLN B 1 34 ? -7.223 -8.281 10.578 1 91.81 34 GLN B C 1
ATOM 1677 O O . GLN B 1 34 ? -6.402 -9.195 10.492 1 91.81 34 GLN B O 1
ATOM 1682 N N . LYS B 1 35 ? -7.695 -7.645 9.539 1 93.81 35 LYS B N 1
ATOM 1683 C CA . LYS B 1 35 ? -7.168 -7.926 8.211 1 93.81 35 LYS B CA 1
ATOM 1684 C C . LYS B 1 35 ? -5.691 -7.551 8.109 1 93.81 35 LYS B C 1
ATOM 1686 O O . LYS B 1 35 ? -4.902 -8.266 7.492 1 93.81 35 LYS B O 1
ATOM 1691 N N . LEU B 1 36 ? -5.355 -6.445 8.766 1 90.81 36 LEU B N 1
ATOM 1692 C CA . LEU B 1 36 ? -3.963 -6.012 8.789 1 90.81 36 LEU B CA 1
ATOM 1693 C C . LEU B 1 36 ? -3.092 -7.023 9.523 1 90.81 36 LEU B C 1
ATOM 1695 O O . LEU B 1 36 ? -1.986 -7.34 9.078 1 90.81 36 LEU B O 1
ATOM 1699 N N . ASP B 1 37 ? -3.586 -7.508 10.609 1 92.94 37 ASP B N 1
ATOM 1700 C CA . ASP B 1 37 ? -2.871 -8.539 11.359 1 92.94 37 ASP B CA 1
ATOM 1701 C C . ASP B 1 37 ? -2.758 -9.828 10.539 1 92.94 37 ASP B C 1
ATOM 1703 O O . ASP B 1 37 ? -1.729 -10.508 10.578 1 92.94 37 ASP B O 1
ATOM 1707 N N . HIS B 1 38 ? -3.855 -10.164 9.859 1 95.94 38 HIS B N 1
ATOM 1708 C CA . HIS B 1 38 ? -3.865 -11.352 9.016 1 95.94 38 HIS B CA 1
ATOM 1709 C C . HIS B 1 38 ? -2.82 -11.242 7.906 1 95.94 38 HIS B C 1
ATOM 1711 O O . HIS B 1 38 ? -2.148 -12.227 7.59 1 95.94 38 HIS B O 1
ATOM 1717 N N . LYS B 1 39 ? -2.68 -10.102 7.34 1 95.25 39 LYS B N 1
ATOM 1718 C CA . LYS B 1 39 ? -1.672 -9.844 6.316 1 95.25 39 LYS B CA 1
ATOM 1719 C C . LYS B 1 39 ? -0.265 -10.094 6.852 1 95.25 39 LYS B C 1
ATOM 1721 O O . LYS B 1 39 ? 0.583 -10.648 6.152 1 95.25 39 LYS B O 1
ATOM 1726 N N . ILE B 1 40 ? -0.019 -9.703 8.07 1 94.06 40 ILE B N 1
ATOM 1727 C CA . ILE B 1 40 ? 1.283 -9.891 8.703 1 94.06 40 ILE B CA 1
ATOM 1728 C C . ILE B 1 40 ? 1.58 -11.383 8.844 1 94.06 40 ILE B C 1
ATOM 1730 O O . ILE B 1 40 ? 2.688 -11.828 8.539 1 94.06 40 ILE B O 1
ATOM 1734 N N . LYS B 1 41 ? 0.609 -12.086 9.312 1 96.31 41 LYS B N 1
ATOM 1735 C CA . LYS B 1 41 ? 0.75 -13.531 9.422 1 96.31 41 LYS B CA 1
ATOM 1736 C C . LYS B 1 41 ? 1.042 -14.156 8.055 1 96.31 41 LYS B C 1
ATOM 1738 O O . LYS B 1 41 ? 1.895 -15.047 7.945 1 96.31 41 LYS B O 1
ATOM 1743 N N . LEU B 1 42 ? 0.305 -13.727 7.098 1 98 42 LEU B N 1
ATOM 1744 C CA . LEU B 1 42 ? 0.487 -14.211 5.73 1 98 42 LEU B CA 1
ATOM 1745 C C . LEU B 1 42 ? 1.89 -13.891 5.227 1 98 42 LEU B C 1
ATOM 1747 O O . LEU B 1 42 ? 2.568 -14.758 4.672 1 98 42 LEU B O 1
ATOM 1751 N N . ASP B 1 43 ? 2.379 -12.703 5.43 1 96.62 43 ASP B N 1
ATOM 1752 C CA . ASP B 1 43 ? 3.719 -12.297 5.012 1 96.62 43 ASP B CA 1
ATOM 1753 C C . ASP B 1 43 ? 4.785 -13.156 5.691 1 96.62 43 ASP B C 1
ATOM 1755 O O . ASP B 1 43 ? 5.758 -13.562 5.059 1 96.62 43 ASP B O 1
ATOM 1759 N N . ASP B 1 44 ? 4.578 -13.391 6.965 1 95.94 44 ASP B N 1
ATOM 1760 C CA . ASP B 1 44 ? 5.531 -14.211 7.703 1 95.94 44 ASP B CA 1
ATOM 1761 C C . ASP B 1 44 ? 5.605 -15.625 7.129 1 95.94 44 ASP B C 1
ATOM 1763 O O . ASP B 1 44 ? 6.684 -16.219 7.039 1 95.94 44 ASP B O 1
ATOM 1767 N N . CYS B 1 45 ? 4.488 -16.141 6.82 1 97.88 45 CYS B N 1
ATOM 1768 C CA . CYS B 1 45 ? 4.445 -17.469 6.223 1 97.88 45 CYS B CA 1
ATOM 1769 C C . CYS B 1 45 ? 5.156 -17.484 4.879 1 97.88 45 CYS B C 1
ATOM 1771 O O . CYS B 1 45 ? 5.906 -18.406 4.578 1 97.88 45 CYS B O 1
ATOM 1773 N N . ILE B 1 46 ? 4.996 -16.469 4.117 1 98.38 46 ILE B N 1
ATOM 1774 C CA . ILE B 1 46 ? 5.633 -16.359 2.807 1 98.38 46 ILE B CA 1
ATOM 1775 C C . ILE B 1 46 ? 7.145 -16.266 2.975 1 98.38 46 ILE B C 1
ATOM 1777 O O . ILE B 1 46 ? 7.898 -16.906 2.229 1 98.38 46 ILE B O 1
ATOM 1781 N N . LYS B 1 47 ? 7.598 -15.516 3.945 1 97.06 47 LYS B N 1
ATOM 1782 C CA . LYS B 1 47 ? 9.031 -15.406 4.195 1 97.06 47 LYS B CA 1
ATOM 1783 C C . LYS B 1 47 ? 9.648 -16.766 4.496 1 97.06 47 LYS B C 1
ATOM 1785 O O . LYS B 1 47 ? 10.719 -17.094 3.979 1 97.06 47 LYS B O 1
ATOM 1790 N N . LYS B 1 48 ? 8.961 -17.531 5.324 1 97.12 48 LYS B N 1
ATOM 1791 C CA . LYS B 1 48 ? 9.445 -18.875 5.641 1 97.12 48 LYS B CA 1
ATOM 1792 C C . LYS B 1 48 ? 9.508 -19.75 4.391 1 97.12 48 LYS B C 1
ATOM 1794 O O . LYS B 1 48 ? 10.484 -20.469 4.172 1 97.12 48 LYS B O 1
ATOM 1799 N N . PHE B 1 49 ? 8.508 -19.703 3.588 1 98.06 49 PHE B N 1
ATOM 1800 C CA . PHE B 1 49 ? 8.445 -20.453 2.346 1 98.06 49 PHE B CA 1
ATOM 1801 C C . PHE B 1 49 ? 9.586 -20.078 1.414 1 98.06 49 PHE B C 1
ATOM 1803 O O . PHE B 1 49 ? 10.258 -20.938 0.849 1 98.06 49 PHE B O 1
ATOM 1810 N N . LEU B 1 50 ? 9.836 -18.734 1.294 1 97.06 50 LEU B N 1
ATOM 1811 C CA . LEU B 1 50 ? 10.844 -18.234 0.371 1 97.06 50 LEU B CA 1
ATOM 1812 C C . LEU B 1 50 ? 12.242 -18.641 0.822 1 97.06 50 LEU B C 1
ATOM 1814 O O . LEU B 1 50 ? 13.148 -18.781 -0.001 1 97.06 50 LEU B O 1
ATOM 1818 N N . CYS B 1 51 ? 12.422 -18.812 2.084 1 95.56 51 CYS B N 1
ATOM 1819 C CA . CYS B 1 51 ? 13.719 -19.203 2.621 1 95.56 51 CYS B CA 1
ATOM 1820 C C . CYS B 1 51 ? 14.07 -20.641 2.211 1 95.56 51 CYS B C 1
ATOM 1822 O O . CYS B 1 51 ? 15.25 -20.969 2.098 1 95.56 51 CYS B O 1
ATOM 1824 N N . ILE B 1 52 ? 13.094 -21.438 1.906 1 95.19 52 ILE B N 1
ATOM 1825 C CA . ILE B 1 52 ? 13.406 -22.844 1.668 1 95.19 52 ILE B CA 1
ATOM 1826 C C . ILE B 1 52 ? 13.102 -23.203 0.215 1 95.19 52 ILE B C 1
ATOM 1828 O O . ILE B 1 52 ? 13.57 -24.234 -0.289 1 95.19 52 ILE B O 1
ATOM 1832 N N . ALA B 1 53 ? 12.297 -22.453 -0.423 1 95.06 53 ALA B N 1
ATOM 1833 C CA . ALA B 1 53 ? 11.891 -22.766 -1.793 1 95.06 53 ALA B CA 1
ATOM 1834 C C . ALA B 1 53 ? 13.039 -22.531 -2.77 1 95.06 53 ALA B C 1
ATOM 1836 O O . ALA B 1 53 ? 13.688 -21.469 -2.738 1 95.06 53 ALA B O 1
ATOM 1837 N N . PRO B 1 54 ? 13.281 -23.562 -3.67 1 93.44 54 PRO B N 1
ATOM 1838 C CA . PRO B 1 54 ? 14.219 -23.281 -4.762 1 93.44 54 PRO B CA 1
ATOM 1839 C C . PRO B 1 54 ? 13.758 -22.156 -5.668 1 93.44 54 PRO B C 1
ATOM 1841 O O . PRO B 1 54 ? 12.555 -21.906 -5.793 1 93.44 54 PRO B O 1
ATOM 1844 N N . HIS B 1 55 ? 14.578 -21.438 -6.402 1 89.44 55 HIS B N 1
ATOM 1845 C CA . HIS B 1 55 ? 14.328 -20.234 -7.184 1 89.44 55 HIS B CA 1
ATOM 1846 C C . HIS B 1 55 ? 13.258 -20.484 -8.242 1 89.44 55 HIS B C 1
ATOM 1848 O O . HIS B 1 55 ? 12.445 -19.594 -8.523 1 89.44 55 HIS B O 1
ATOM 1854 N N . ASN B 1 56 ? 13.32 -21.672 -8.75 1 92.25 56 ASN B N 1
ATOM 1855 C CA . ASN B 1 56 ? 12.406 -21.953 -9.852 1 92.25 56 ASN B CA 1
ATOM 1856 C C . ASN B 1 56 ? 11.07 -22.484 -9.352 1 92.25 56 ASN B C 1
ATOM 1858 O O . ASN B 1 56 ? 10.219 -22.891 -10.148 1 92.25 56 ASN B O 1
ATOM 1862 N N . GLN B 1 57 ? 10.797 -22.469 -8.07 1 95.12 57 GLN B N 1
ATOM 1863 C CA . GLN B 1 57 ? 9.562 -23.016 -7.523 1 95.12 57 GLN B CA 1
ATOM 1864 C C . GLN B 1 57 ? 8.922 -22.047 -6.531 1 95.12 57 GLN B C 1
ATOM 1866 O O . GLN B 1 57 ? 8.273 -22.469 -5.57 1 95.12 57 GLN B O 1
ATOM 1871 N N . LYS B 1 58 ? 9.062 -20.797 -6.789 1 97.06 58 LYS B N 1
ATOM 1872 C CA . LYS B 1 58 ? 8.586 -19.797 -5.836 1 97.06 58 LYS B CA 1
ATOM 1873 C C . LYS B 1 58 ? 7.207 -19.266 -6.23 1 97.06 58 LYS B C 1
ATOM 1875 O O . LYS B 1 58 ? 6.5 -18.688 -5.41 1 97.06 58 LYS B O 1
ATOM 1880 N N . PHE B 1 59 ? 6.895 -19.5 -7.5 1 98.19 59 PHE B N 1
ATOM 1881 C CA . PHE B 1 59 ? 5.684 -18.875 -8.016 1 98.19 59 PHE B CA 1
ATOM 1882 C C . PHE B 1 59 ? 4.82 -19.891 -8.758 1 98.19 59 PHE B C 1
ATOM 1884 O O . PHE B 1 59 ? 5.328 -20.891 -9.258 1 98.19 59 PHE B O 1
ATOM 1891 N N . CYS B 1 60 ? 3.547 -19.672 -8.812 1 97 60 CYS B N 1
ATOM 1892 C CA . CYS B 1 60 ? 2.613 -20.5 -9.562 1 97 60 CYS B CA 1
ATOM 1893 C C . CYS B 1 60 ? 2.799 -20.312 -11.07 1 97 60 CYS B C 1
ATOM 1895 O O . CYS B 1 60 ? 2.707 -21.266 -11.836 1 97 60 CYS B O 1
ATOM 1897 N N . PHE B 1 61 ? 3.057 -19.094 -11.484 1 97.75 61 PHE B N 1
ATOM 1898 C CA . PHE B 1 61 ? 3.189 -18.766 -12.898 1 97.75 61 PHE B CA 1
ATOM 1899 C C . PHE B 1 61 ? 4.645 -18.5 -13.258 1 97.75 61 PHE B C 1
ATOM 1901 O O . PHE B 1 61 ? 5.344 -17.766 -12.547 1 97.75 61 PHE B O 1
ATOM 1908 N N . LYS B 1 62 ? 5.066 -19.062 -14.391 1 97.62 62 LYS B N 1
ATOM 1909 C CA . LYS B 1 62 ? 6.398 -18.734 -14.891 1 97.62 62 LYS B CA 1
ATOM 1910 C C . LYS B 1 62 ? 6.516 -17.25 -15.234 1 97.62 62 LYS B C 1
ATOM 1912 O O . LYS B 1 62 ? 7.598 -16.672 -15.133 1 97.62 62 LYS B O 1
ATOM 1917 N N . GLU B 1 63 ? 5.398 -16.625 -15.633 1 98.38 63 GLU B N 1
ATOM 1918 C CA . GLU B 1 63 ? 5.332 -15.203 -15.977 1 98.38 63 GLU B CA 1
ATOM 1919 C C . GLU B 1 63 ? 5.812 -14.336 -14.812 1 98.38 63 GLU B C 1
ATOM 1921 O O . GLU B 1 63 ? 6.484 -13.32 -15.031 1 98.38 63 GLU B O 1
ATOM 1926 N N . THR B 1 64 ? 5.496 -14.727 -13.562 1 98.62 64 THR B N 1
ATOM 1927 C CA . THR B 1 64 ? 5.898 -13.945 -12.398 1 98.62 64 THR B CA 1
ATOM 1928 C C . THR B 1 64 ? 7.422 -13.891 -12.281 1 98.62 64 THR B C 1
ATOM 1930 O O . THR B 1 64 ? 7.996 -12.812 -12.117 1 98.62 64 THR B O 1
ATOM 1933 N N . ALA B 1 65 ? 7.98 -15.055 -12.438 1 98 65 ALA B N 1
ATOM 1934 C CA . ALA B 1 65 ? 9.438 -15.117 -12.375 1 98 65 ALA B CA 1
ATOM 1935 C C . ALA B 1 65 ? 10.07 -14.328 -13.523 1 98 65 ALA B C 1
ATOM 1937 O O . ALA B 1 65 ? 11.086 -13.664 -13.344 1 98 65 ALA B O 1
ATOM 1938 N N . GLU B 1 66 ? 9.492 -14.461 -14.641 1 98.31 66 GLU B N 1
ATOM 1939 C CA . GLU B 1 66 ? 10 -13.773 -15.82 1 98.31 66 GLU B CA 1
ATOM 1940 C C . GLU B 1 66 ? 9.984 -12.258 -15.641 1 98.31 66 GLU B C 1
ATOM 1942 O O . GLU B 1 66 ? 10.961 -11.578 -15.938 1 98.31 66 GLU B O 1
ATOM 1947 N N . VAL B 1 67 ? 8.875 -11.711 -15.164 1 98.62 67 VAL B N 1
ATOM 1948 C CA . VAL B 1 67 ? 8.742 -10.273 -14.953 1 98.62 67 VAL B CA 1
ATOM 1949 C C . VAL B 1 67 ? 9.766 -9.812 -13.922 1 98.62 67 VAL B C 1
ATOM 1951 O O . VAL B 1 67 ? 10.422 -8.781 -14.102 1 98.62 67 VAL B O 1
ATOM 1954 N N . LEU B 1 68 ? 9.844 -10.57 -12.789 1 97.69 68 LEU B N 1
ATOM 1955 C CA . LEU B 1 68 ? 10.812 -10.219 -11.758 1 97.69 68 LEU B CA 1
ATOM 1956 C C . LEU B 1 68 ? 12.227 -10.188 -12.328 1 97.69 68 LEU B C 1
ATOM 1958 O O . LEU B 1 68 ? 12.969 -9.227 -12.102 1 97.69 68 LEU B O 1
ATOM 1962 N N . HIS B 1 69 ? 12.594 -11.195 -13.133 1 97.06 69 HIS B N 1
ATOM 1963 C CA . HIS B 1 69 ? 13.922 -11.289 -13.727 1 97.06 69 HIS B CA 1
ATOM 1964 C C . HIS B 1 69 ? 14.164 -10.148 -14.711 1 97.06 69 HIS B C 1
ATOM 1966 O O . HIS B 1 69 ? 15.219 -9.516 -14.688 1 97.06 69 HIS B O 1
ATOM 1972 N N . ARG B 1 70 ? 13.211 -9.883 -15.625 1 97.94 70 ARG B N 1
ATOM 1973 C CA . ARG B 1 70 ? 13.344 -8.82 -16.625 1 97.94 70 ARG B CA 1
ATOM 1974 C C . ARG B 1 70 ? 13.516 -7.465 -15.945 1 97.94 70 ARG B C 1
ATOM 1976 O O . ARG B 1 70 ? 14.305 -6.637 -16.406 1 97.94 70 ARG B O 1
ATOM 1983 N N . SER B 1 71 ? 12.742 -7.277 -14.883 1 98.25 71 SER B N 1
ATOM 1984 C CA . SER B 1 71 ? 12.82 -6.004 -14.172 1 98.25 71 SER B CA 1
ATOM 1985 C C . SER B 1 71 ? 14.195 -5.812 -13.531 1 98.25 71 SER B C 1
ATOM 1987 O O . SER B 1 71 ? 14.797 -4.742 -13.656 1 98.25 71 SER B O 1
ATOM 1989 N N . ALA B 1 72 ? 14.711 -6.84 -12.93 1 96.75 72 ALA B N 1
ATOM 1990 C CA . ALA B 1 72 ? 16.016 -6.77 -12.281 1 96.75 72 ALA B CA 1
ATOM 1991 C C . ALA B 1 72 ? 17.125 -6.57 -13.312 1 96.75 72 ALA B C 1
ATOM 1993 O O . ALA B 1 72 ? 18.109 -5.879 -13.047 1 96.75 72 ALA B O 1
ATOM 1994 N N . SER B 1 73 ? 16.953 -7.109 -14.508 1 97.5 73 SER B N 1
ATOM 1995 C CA . SER B 1 73 ? 18.016 -7.121 -15.516 1 97.5 73 SER B CA 1
ATOM 1996 C C . SER B 1 73 ? 17.953 -5.879 -16.391 1 97.5 73 SER B C 1
ATOM 1998 O O . SER B 1 73 ? 18.969 -5.414 -16.906 1 97.5 73 SER B O 1
ATOM 2000 N N . ASN B 1 74 ? 16.812 -5.293 -16.578 1 96.88 74 ASN B N 1
ATOM 2001 C CA . ASN B 1 74 ? 16.656 -4.32 -17.656 1 96.88 74 ASN B CA 1
ATOM 2002 C C . ASN B 1 74 ? 16.234 -2.955 -17.141 1 96.88 74 ASN B C 1
ATOM 2004 O O . ASN B 1 74 ? 16.328 -1.951 -17.844 1 96.88 74 ASN B O 1
ATOM 2008 N N . LYS B 1 75 ? 15.68 -2.869 -15.969 1 95.12 75 LYS B N 1
ATOM 2009 C CA . LYS B 1 75 ? 15.234 -1.586 -15.43 1 95.12 75 LYS B CA 1
ATOM 2010 C C . LYS B 1 75 ? 16.406 -0.795 -14.852 1 95.12 75 LYS B C 1
ATOM 2012 O O . LYS B 1 75 ? 17.109 -1.281 -13.969 1 95.12 75 LYS B O 1
ATOM 2017 N N . LYS B 1 76 ? 16.734 0.349 -15.352 1 94.12 76 LYS B N 1
ATOM 2018 C CA . LYS B 1 76 ? 17.891 1.173 -14.984 1 94.12 76 LYS B CA 1
ATOM 2019 C C . LYS B 1 76 ? 17.828 1.562 -13.508 1 94.12 76 LYS B C 1
ATOM 2021 O O . LYS B 1 76 ? 18.859 1.565 -12.828 1 94.12 76 LYS B O 1
ATOM 2026 N N . ASP B 1 77 ? 16.734 1.886 -12.953 1 93.5 77 ASP B N 1
ATOM 2027 C CA . ASP B 1 77 ? 16.578 2.307 -11.562 1 93.5 77 ASP B CA 1
ATOM 2028 C C . ASP B 1 77 ? 15.906 1.223 -10.727 1 93.5 77 ASP B C 1
ATOM 2030 O O . ASP B 1 77 ? 15.109 1.525 -9.828 1 93.5 77 ASP B O 1
ATOM 2034 N N . PHE B 1 78 ? 16.266 0.012 -11.055 1 94.38 78 PHE B N 1
ATOM 2035 C CA . PHE B 1 78 ? 15.656 -1.113 -10.359 1 94.38 78 PHE B CA 1
ATOM 2036 C C . PHE B 1 78 ? 16.016 -1.099 -8.883 1 94.38 78 PHE B C 1
ATOM 2038 O O . PHE B 1 78 ? 17.188 -0.881 -8.523 1 94.38 78 PHE B O 1
ATOM 2045 N N . SER B 1 79 ? 15.094 -1.289 -8 1 91.56 79 SER B N 1
ATOM 2046 C CA . SER B 1 79 ? 15.273 -1.554 -6.578 1 91.56 79 SER B CA 1
ATOM 2047 C C . SER B 1 79 ? 14.188 -2.482 -6.043 1 91.56 79 SER B C 1
ATOM 2049 O O . SER B 1 79 ? 13.094 -2.559 -6.613 1 91.56 79 SER B O 1
ATOM 2051 N N . GLY B 1 80 ? 14.492 -3.246 -5.02 1 91.12 80 GLY B N 1
ATOM 2052 C CA . GLY B 1 80 ? 13.484 -4.07 -4.379 1 91.12 80 GLY B CA 1
ATOM 2053 C C . GLY B 1 80 ? 12.234 -3.299 -4 1 91.12 80 GLY B C 1
ATOM 2054 O O . GLY B 1 80 ? 11.117 -3.812 -4.121 1 91.12 80 GLY B O 1
ATOM 2055 N N . TYR B 1 81 ? 12.492 -2.137 -3.678 1 88.62 81 TYR B N 1
ATOM 2056 C CA . TYR B 1 81 ? 11.398 -1.271 -3.266 1 88.62 81 TYR B CA 1
ATOM 2057 C C . TYR B 1 81 ? 10.453 -0.992 -4.434 1 88.62 81 TYR B C 1
ATOM 2059 O O . TYR B 1 81 ? 9.242 -1.195 -4.324 1 88.62 81 TYR B O 1
ATOM 2067 N N . ARG B 1 82 ? 11.047 -0.496 -5.492 1 91.25 82 ARG B N 1
ATOM 2068 C CA . ARG B 1 82 ? 10.25 -0.159 -6.668 1 91.25 82 ARG B CA 1
ATOM 2069 C C . ARG B 1 82 ? 9.547 -1.392 -7.219 1 91.25 82 ARG B C 1
ATOM 2071 O O . ARG B 1 82 ? 8.367 -1.329 -7.582 1 91.25 82 ARG B O 1
ATOM 2078 N N . ALA B 1 83 ? 10.266 -2.469 -7.234 1 96.94 83 ALA B N 1
ATOM 2079 C CA . ALA B 1 83 ? 9.648 -3.709 -7.703 1 96.94 83 ALA B CA 1
ATOM 2080 C C . ALA B 1 83 ? 8.492 -4.125 -6.797 1 96.94 83 ALA B C 1
ATOM 2082 O O . ALA B 1 83 ? 7.438 -4.543 -7.277 1 96.94 83 ALA B O 1
ATOM 2083 N N . ALA B 1 84 ? 8.656 -3.994 -5.461 1 95.56 84 ALA B N 1
ATOM 2084 C CA . ALA B 1 84 ? 7.594 -4.32 -4.508 1 95.56 84 ALA B CA 1
ATOM 2085 C C . ALA B 1 84 ? 6.352 -3.475 -4.762 1 95.56 84 ALA B C 1
ATOM 2087 O O . ALA B 1 84 ? 5.227 -3.977 -4.695 1 95.56 84 ALA B O 1
ATOM 2088 N N . LEU B 1 85 ? 6.547 -2.225 -5.086 1 93.5 85 LEU B N 1
ATOM 2089 C CA . LEU B 1 85 ? 5.422 -1.343 -5.383 1 93.5 85 LEU B CA 1
ATOM 2090 C C . LEU B 1 85 ? 4.645 -1.846 -6.594 1 93.5 85 LEU B C 1
ATOM 2092 O O . LEU B 1 85 ? 3.414 -1.875 -6.578 1 93.5 85 LEU B O 1
ATOM 2096 N N . GLY B 1 86 ? 5.398 -2.203 -7.629 1 97.25 86 GLY B N 1
ATOM 2097 C CA . GLY B 1 86 ? 4.754 -2.725 -8.828 1 97.25 86 GLY B CA 1
ATOM 2098 C C . GLY B 1 86 ? 3.949 -3.982 -8.57 1 97.25 86 GLY B C 1
ATOM 2099 O O . GLY B 1 86 ? 2.801 -4.094 -9.008 1 97.25 86 GLY B O 1
ATOM 2100 N N . TRP B 1 87 ? 4.535 -4.879 -7.793 1 98.5 87 TRP B N 1
ATOM 2101 C CA . TRP B 1 87 ? 3.863 -6.137 -7.488 1 98.5 87 TRP B CA 1
ATOM 2102 C C . TRP B 1 87 ? 2.65 -5.906 -6.594 1 98.5 87 TRP B C 1
ATOM 2104 O O . TRP B 1 87 ? 1.614 -6.555 -6.762 1 98.5 87 TRP B O 1
ATOM 2114 N N . ASN B 1 88 ? 2.844 -5.023 -5.668 1 95.75 88 ASN B N 1
ATOM 2115 C CA . ASN B 1 88 ? 1.697 -4.668 -4.84 1 95.75 88 ASN B CA 1
ATOM 2116 C C . ASN B 1 88 ? 0.539 -4.141 -5.68 1 95.75 88 ASN B C 1
ATOM 2118 O O . ASN B 1 88 ? -0.618 -4.488 -5.441 1 95.75 88 ASN B O 1
ATOM 2122 N N . ALA B 1 89 ? 0.846 -3.344 -6.637 1 96.31 89 ALA B N 1
ATOM 2123 C CA . ALA B 1 89 ? -0.181 -2.766 -7.504 1 96.31 89 ALA B CA 1
ATOM 2124 C C . ALA B 1 89 ? -0.903 -3.852 -8.297 1 96.31 89 ALA B C 1
ATOM 2126 O O . ALA B 1 89 ? -2.131 -3.832 -8.414 1 96.31 89 ALA B O 1
ATOM 2127 N N . ILE B 1 90 ? -0.185 -4.777 -8.828 1 98.25 90 ILE B N 1
ATOM 2128 C CA . ILE B 1 90 ? -0.794 -5.867 -9.578 1 98.25 90 ILE B CA 1
ATOM 2129 C C . ILE B 1 90 ? -1.685 -6.699 -8.664 1 98.25 90 ILE B C 1
ATOM 2131 O O . ILE B 1 90 ? -2.811 -7.047 -9.023 1 98.25 90 ILE B O 1
ATOM 2135 N N . GLY B 1 91 ? -1.169 -7.031 -7.477 1 97.81 91 GLY B N 1
ATOM 2136 C CA . GLY B 1 91 ? -1.943 -7.809 -6.523 1 97.81 91 GLY B CA 1
ATOM 2137 C C . GLY B 1 91 ? -3.248 -7.141 -6.129 1 97.81 91 GLY B C 1
ATOM 2138 O O . GLY B 1 91 ? -4.293 -7.793 -6.074 1 97.81 91 GLY B O 1
ATOM 2139 N N . MET B 1 92 ? -3.15 -5.867 -5.836 1 94.12 92 MET B N 1
ATOM 2140 C CA . MET B 1 92 ? -4.344 -5.109 -5.473 1 94.12 92 MET B CA 1
ATOM 2141 C C . MET B 1 92 ? -5.348 -5.098 -6.621 1 94.12 92 MET B C 1
ATOM 2143 O O . MET B 1 92 ? -6.551 -5.273 -6.402 1 94.12 92 MET B O 1
ATOM 2147 N N . TYR B 1 93 ? -4.848 -4.836 -7.832 1 96.44 93 TYR B N 1
ATOM 2148 C CA . TYR B 1 93 ? -5.719 -4.832 -9 1 96.44 93 TYR B CA 1
ATOM 2149 C C . TYR B 1 93 ? -6.43 -6.172 -9.156 1 96.44 93 TYR B C 1
ATOM 2151 O O . TYR B 1 93 ? -7.648 -6.215 -9.344 1 96.44 93 TYR B O 1
ATOM 2159 N N . ALA B 1 94 ? -5.664 -7.258 -9.07 1 97.81 94 ALA B N 1
ATOM 2160 C CA . ALA B 1 94 ? -6.227 -8.602 -9.195 1 97.81 94 ALA B CA 1
ATOM 2161 C C . ALA B 1 94 ? -7.266 -8.867 -8.109 1 97.81 94 ALA B C 1
ATOM 2163 O O . ALA B 1 94 ? -8.336 -9.414 -8.383 1 97.81 94 ALA B O 1
ATOM 2164 N N . GLY B 1 95 ? -6.926 -8.516 -6.875 1 96.31 95 GLY B N 1
ATOM 2165 C CA . GLY B 1 95 ? -7.883 -8.672 -5.793 1 96.31 95 GLY B CA 1
ATOM 2166 C C . GLY B 1 95 ? -9.195 -7.945 -6.043 1 96.31 95 GLY B C 1
ATOM 2167 O O . GLY B 1 95 ? -10.266 -8.477 -5.77 1 96.31 95 GLY B O 1
ATOM 2168 N N . ASN B 1 96 ? -9.07 -6.742 -6.52 1 93.81 96 ASN B N 1
ATOM 2169 C CA . ASN B 1 96 ? -10.266 -5.961 -6.824 1 93.81 96 ASN B CA 1
ATOM 2170 C C . ASN B 1 96 ? -11.07 -6.59 -7.957 1 93.81 96 ASN B C 1
ATOM 2172 O O . ASN B 1 96 ? -12.305 -6.582 -7.93 1 93.81 96 ASN B O 1
ATOM 2176 N N . LEU B 1 97 ? -10.359 -7.062 -8.938 1 96.31 97 LEU B N 1
ATOM 2177 C CA . LEU B 1 97 ? -11.023 -7.73 -10.055 1 96.31 97 LEU B CA 1
ATOM 2178 C C . LEU B 1 97 ? -11.82 -8.938 -9.562 1 96.31 97 LEU B C 1
ATOM 2180 O O . LEU B 1 97 ? -12.945 -9.172 -10.023 1 96.31 97 LEU B O 1
ATOM 2184 N N . ILE B 1 98 ? -11.281 -9.688 -8.594 1 95.75 98 ILE B N 1
ATOM 2185 C CA . ILE B 1 98 ? -11.953 -10.852 -8.031 1 95.75 98 ILE B CA 1
ATOM 2186 C C . ILE B 1 98 ? -13.227 -10.414 -7.305 1 95.75 98 ILE B C 1
ATOM 2188 O O . ILE B 1 98 ? -14.273 -11.055 -7.438 1 95.75 98 ILE B O 1
ATOM 2192 N N . SER B 1 99 ? -13.117 -9.398 -6.586 1 93.31 99 SER B N 1
ATOM 2193 C CA . SER B 1 99 ? -14.219 -8.93 -5.754 1 93.31 99 SER B CA 1
ATOM 2194 C C . SER B 1 99 ? -15.312 -8.289 -6.598 1 93.31 99 SER B C 1
ATOM 2196 O O . SER B 1 99 ? -16.5 -8.328 -6.234 1 93.31 99 SER B O 1
ATOM 2198 N N . GLN B 1 100 ? -14.906 -7.672 -7.734 1 92.94 100 GLN B N 1
ATOM 2199 C CA . GLN B 1 100 ? -15.859 -6.93 -8.555 1 92.94 100 GLN B CA 1
ATOM 2200 C C . GLN B 1 100 ? -15.672 -7.242 -10.031 1 92.94 100 GLN B C 1
ATOM 2202 O O . GLN B 1 100 ? -15.508 -6.332 -10.852 1 92.94 100 GLN B O 1
ATOM 2207 N N . PRO B 1 101 ? -15.867 -8.484 -10.422 1 92 101 PRO B N 1
ATOM 2208 C CA . PRO B 1 101 ? -15.547 -8.883 -11.789 1 92 101 PRO B CA 1
ATOM 2209 C C . PRO B 1 101 ? -16.531 -8.32 -12.812 1 92 101 PRO B C 1
ATOM 2211 O O . PRO B 1 101 ? -16.25 -8.32 -14.016 1 92 101 PRO B O 1
ATOM 2214 N N . TRP B 1 102 ? -17.688 -7.762 -12.391 1 91.12 102 TRP B N 1
ATOM 2215 C CA . TRP B 1 102 ? -18.734 -7.281 -13.289 1 91.12 102 TRP B CA 1
ATOM 2216 C C . TRP B 1 102 ? -18.547 -5.801 -13.594 1 91.12 102 TRP B C 1
ATOM 2218 O O . TRP B 1 102 ? -19.219 -5.258 -14.484 1 91.12 102 TRP B O 1
ATOM 2228 N N . ARG B 1 103 ? -17.766 -5.152 -12.836 1 92.31 103 ARG B N 1
ATOM 2229 C CA . ARG B 1 103 ? -17.594 -3.715 -13.031 1 92.31 103 ARG B CA 1
ATOM 2230 C C . ARG B 1 103 ? -16.891 -3.422 -14.352 1 92.31 103 ARG B C 1
ATOM 2232 O O . ARG B 1 103 ? -15.805 -3.941 -14.609 1 92.31 103 ARG B O 1
ATOM 2239 N N . GLN B 1 104 ? -17.391 -2.541 -15.094 1 92.12 104 GLN B N 1
ATOM 2240 C CA . GLN B 1 104 ? -16.922 -2.244 -16.438 1 92.12 104 GLN B CA 1
ATOM 2241 C C . GLN B 1 104 ? -15.539 -1.608 -16.406 1 92.12 104 GLN B C 1
ATOM 2243 O O . GLN B 1 104 ? -14.758 -1.754 -17.359 1 92.12 104 GLN B O 1
ATOM 2248 N N . GLU B 1 105 ? -15.219 -1.001 -15.273 1 91.62 105 GLU B N 1
ATOM 2249 C CA . GLU B 1 105 ? -13.953 -0.285 -15.148 1 91.62 105 GLU B CA 1
ATOM 2250 C C . GLU B 1 105 ? -12.766 -1.247 -15.18 1 91.62 105 GLU B C 1
ATOM 2252 O O . GLU B 1 105 ? -11.625 -0.832 -15.406 1 91.62 105 GLU B O 1
ATOM 2257 N N . TYR B 1 106 ? -13.07 -2.555 -14.945 1 94.12 106 TYR B N 1
ATOM 2258 C CA . TYR B 1 106 ? -11.992 -3.531 -14.93 1 94.12 106 TYR B CA 1
ATOM 2259 C C . TYR B 1 106 ? -11.891 -4.258 -16.266 1 94.12 106 TYR B C 1
ATOM 2261 O O . TYR B 1 106 ? -11.094 -5.188 -16.406 1 94.12 106 TYR B O 1
ATOM 2269 N N . ARG B 1 107 ? -12.625 -3.848 -17.281 1 93.81 107 ARG B N 1
ATOM 2270 C CA . ARG B 1 107 ? -12.672 -4.59 -18.531 1 93.81 107 ARG B CA 1
ATOM 2271 C C . ARG B 1 107 ? -11.609 -4.09 -19.516 1 93.81 107 ARG B C 1
ATOM 2273 O O . ARG B 1 107 ? -11.328 -4.742 -20.516 1 93.81 107 ARG B O 1
ATOM 2280 N N . GLN B 1 108 ? -11.062 -2.908 -19.188 1 93.94 108 GLN B N 1
ATOM 2281 C CA . GLN B 1 108 ? -10.062 -2.318 -20.078 1 93.94 108 GLN B CA 1
ATOM 2282 C C . GLN B 1 108 ? -8.945 -1.66 -19.281 1 93.94 108 GLN B C 1
ATOM 2284 O O . GLN B 1 108 ? -9.195 -1.002 -18.266 1 93.94 108 GLN B O 1
ATOM 2289 N N . ILE B 1 109 ? -7.715 -1.848 -19.75 1 95.12 109 ILE B N 1
ATOM 2290 C CA . ILE B 1 109 ? -6.539 -1.211 -19.172 1 95.12 109 ILE B CA 1
ATOM 2291 C C . ILE B 1 109 ? -5.789 -0.432 -20.25 1 95.12 109 ILE B C 1
ATOM 2293 O O . ILE B 1 109 ? -5.379 -1.001 -21.266 1 95.12 109 ILE B O 1
ATOM 2297 N N . LYS B 1 110 ? -5.68 0.896 -20.047 1 93.81 110 LYS B N 1
ATOM 2298 C CA . LYS B 1 110 ? -4.828 1.721 -20.906 1 93.81 110 LYS B CA 1
ATOM 2299 C C . LYS B 1 110 ? -3.393 1.741 -20.391 1 93.81 110 LYS B C 1
ATOM 2301 O O . LYS B 1 110 ? -3.127 2.238 -19.297 1 93.81 110 LYS B O 1
ATOM 2306 N N . MET B 1 111 ? -2.445 1.271 -21.203 1 96.06 111 MET B N 1
ATOM 2307 C CA . MET B 1 111 ? -1.087 1.027 -20.719 1 96.06 111 MET B CA 1
ATOM 2308 C C . MET B 1 111 ? -0.239 2.291 -20.828 1 96.06 111 MET B C 1
ATOM 2310 O O . MET B 1 111 ? 0.849 2.363 -20.25 1 96.06 111 MET B O 1
ATOM 2314 N N . TYR B 1 112 ? -0.697 3.342 -21.5 1 92.62 112 TYR B N 1
ATOM 2315 C CA . TYR B 1 112 ? 0.118 4.527 -21.75 1 92.62 112 TYR B CA 1
ATOM 2316 C C . TYR B 1 112 ? -0.177 5.613 -20.719 1 92.62 112 TYR B C 1
ATOM 2318 O O . TYR B 1 112 ? 0.528 6.621 -20.656 1 92.62 112 TYR B O 1
ATOM 2326 N N . SER B 1 113 ? -1.135 5.516 -20.016 1 86.88 113 SER B N 1
ATOM 2327 C CA . SER B 1 113 ? -1.422 6.512 -18.984 1 86.88 113 SER B CA 1
ATOM 2328 C C . SER B 1 113 ? -2.055 5.871 -17.75 1 86.88 113 SER B C 1
ATOM 2330 O O . SER B 1 113 ? -2.143 4.645 -17.672 1 86.88 113 SER B O 1
ATOM 2332 N N . GLY B 1 114 ? -2.096 6.66 -16.688 1 87.62 114 GLY B N 1
ATOM 2333 C CA . GLY B 1 114 ? -2.855 6.23 -15.531 1 87.62 114 GLY B CA 1
ATOM 2334 C C . GLY B 1 114 ? -2.121 5.211 -14.68 1 87.62 114 GLY B C 1
ATOM 2335 O O . GLY B 1 114 ? -0.898 5.281 -14.531 1 87.62 114 GLY B O 1
ATOM 2336 N N . PHE B 1 115 ? -2.945 4.258 -14.141 1 90.19 115 PHE B N 1
ATOM 2337 C CA . PHE B 1 115 ? -2.539 3.244 -13.18 1 90.19 115 PHE B CA 1
ATOM 2338 C C . PHE B 1 115 ? -1.399 2.396 -13.734 1 90.19 115 PHE B C 1
ATOM 2340 O O . PHE B 1 115 ? -0.367 2.234 -13.078 1 90.19 115 PHE B O 1
ATOM 2347 N N . TYR B 1 116 ? -1.582 1.933 -15.008 1 95.94 116 TYR B N 1
ATOM 2348 C CA . TYR B 1 116 ? -0.595 1 -15.539 1 95.94 116 TYR B CA 1
ATOM 2349 C C . TYR B 1 116 ? 0.752 1.686 -15.734 1 95.94 116 TYR B C 1
ATOM 2351 O O . TYR B 1 116 ? 1.786 1.174 -15.297 1 95.94 116 TYR B O 1
ATOM 2359 N N . LYS B 1 117 ? 0.774 2.82 -16.344 1 95.12 117 LYS B N 1
ATOM 2360 C CA . LYS B 1 117 ? 2.008 3.529 -16.672 1 95.12 117 LYS B CA 1
ATOM 2361 C C . LYS B 1 117 ? 2.768 3.924 -15.414 1 95.12 117 LYS B C 1
ATOM 2363 O O . LYS B 1 117 ? 3.973 3.684 -15.312 1 95.12 117 LYS B O 1
ATOM 2368 N N . HIS B 1 118 ? 2.072 4.352 -14.352 1 92.94 118 HIS B N 1
ATOM 2369 C CA . HIS B 1 118 ? 2.727 5.016 -13.227 1 92.94 118 HIS B CA 1
ATOM 2370 C C . HIS B 1 118 ? 2.953 4.047 -12.07 1 92.94 118 HIS B C 1
ATOM 2372 O O . HIS B 1 118 ? 3.854 4.25 -11.25 1 92.94 118 HIS B O 1
ATOM 2378 N N . GLU B 1 119 ? 2.166 2.988 -12.094 1 93.75 119 GLU B N 1
ATOM 2379 C CA . GLU B 1 119 ? 2.326 2.051 -10.984 1 93.75 119 GLU B CA 1
ATOM 2380 C C . GLU B 1 119 ? 3.008 0.765 -11.438 1 93.75 119 GLU B C 1
ATOM 2382 O O . GLU B 1 119 ? 3.748 0.144 -10.672 1 93.75 119 GLU B O 1
ATOM 2387 N N . ILE B 1 120 ? 2.701 0.386 -12.672 1 97.31 120 ILE B N 1
ATOM 2388 C CA . ILE B 1 120 ? 3.176 -0.917 -13.125 1 97.31 120 ILE B CA 1
ATOM 2389 C C . ILE B 1 120 ? 4.434 -0.743 -13.969 1 97.31 120 ILE B C 1
ATOM 2391 O O . ILE B 1 120 ? 5.539 -1.064 -13.523 1 97.31 120 ILE B O 1
ATOM 2395 N N . GLU B 1 121 ? 4.297 -0.026 -15.023 1 97 121 GLU B N 1
ATOM 2396 C CA . GLU B 1 121 ? 5.398 0.104 -15.969 1 97 121 GLU B CA 1
ATOM 2397 C C . GLU B 1 121 ? 6.547 0.909 -15.367 1 97 121 GLU B C 1
ATOM 2399 O O . GLU B 1 121 ? 7.715 0.681 -15.703 1 97 121 GLU B O 1
ATOM 2404 N N . ALA B 1 122 ? 6.25 1.841 -14.469 1 95.25 122 ALA B N 1
ATOM 2405 C CA . ALA B 1 122 ? 7.285 2.629 -13.797 1 95.25 122 ALA B CA 1
ATOM 2406 C C . ALA B 1 122 ? 8.156 1.747 -12.914 1 95.25 122 ALA B C 1
ATOM 2408 O O . ALA B 1 122 ? 9.289 2.113 -12.586 1 95.25 122 ALA B O 1
ATOM 2409 N N . ASN B 1 123 ? 7.684 0.512 -12.547 1 97 123 ASN B N 1
ATOM 2410 C CA . ASN B 1 123 ? 8.375 -0.27 -11.531 1 97 123 ASN B CA 1
ATOM 2411 C C . ASN B 1 123 ? 8.766 -1.651 -12.047 1 97 123 ASN B C 1
ATOM 2413 O O . ASN B 1 123 ? 9.703 -2.266 -11.547 1 97 123 ASN B O 1
ATOM 2417 N N . LEU B 1 124 ? 8.07 -2.115 -13.031 1 98.38 124 LEU B N 1
ATOM 2418 C CA . LEU B 1 124 ? 8.281 -3.459 -13.555 1 98.38 124 LEU B CA 1
ATOM 2419 C C . LEU B 1 124 ? 8.391 -3.438 -15.078 1 98.38 124 LEU B C 1
ATOM 2421 O O . LEU B 1 124 ? 7.793 -2.582 -15.734 1 98.38 124 LEU B O 1
ATOM 2425 N N . VAL B 1 125 ? 9.195 -4.383 -15.562 1 98.38 125 VAL B N 1
ATOM 2426 C CA . VAL B 1 125 ? 9.359 -4.5 -17 1 98.38 125 VAL B CA 1
ATOM 2427 C C . VAL B 1 125 ? 8.594 -5.715 -17.516 1 98.38 125 VAL B C 1
ATOM 2429 O O . VAL B 1 125 ? 8.75 -6.82 -16.984 1 98.38 125 VAL B O 1
ATOM 2432 N N . GLY B 1 126 ? 7.762 -5.465 -18.516 1 97.69 126 GLY B N 1
ATOM 2433 C CA . GLY B 1 126 ? 7.055 -6.562 -19.156 1 97.69 126 GLY B CA 1
ATOM 2434 C C . GLY B 1 126 ? 5.938 -7.133 -18.297 1 97.69 126 GLY B C 1
ATOM 2435 O O . GLY B 1 126 ? 5.648 -8.328 -18.359 1 97.69 126 GLY B O 1
ATOM 2436 N N . ALA B 1 127 ? 5.324 -6.34 -17.484 1 98.44 127 ALA B N 1
ATOM 2437 C CA . ALA B 1 127 ? 4.359 -6.809 -16.5 1 98.44 127 ALA B CA 1
ATOM 2438 C C . ALA B 1 127 ? 3.012 -7.113 -17.141 1 98.44 127 ALA B C 1
ATOM 2440 O O . ALA B 1 127 ? 2.146 -7.734 -16.516 1 98.44 127 ALA B O 1
ATOM 2441 N N . GLU B 1 128 ? 2.787 -6.742 -18.438 1 97.81 128 GLU B N 1
ATOM 2442 C CA . GLU B 1 128 ? 1.515 -6.961 -19.109 1 97.81 128 GLU B CA 1
ATOM 2443 C C . GLU B 1 128 ? 1.196 -8.453 -19.219 1 97.81 128 GLU B C 1
ATOM 2445 O O . GLU B 1 128 ? 0.029 -8.836 -19.312 1 97.81 128 GLU B O 1
ATOM 2450 N N . ILE B 1 129 ? 2.223 -9.281 -19.156 1 98.44 129 ILE B N 1
ATOM 2451 C CA . ILE B 1 129 ? 1.995 -10.711 -19.281 1 98.44 129 ILE B CA 1
ATOM 2452 C C . ILE B 1 129 ? 1.229 -11.227 -18.062 1 98.44 129 ILE B C 1
ATOM 2454 O O . ILE B 1 129 ? 0.565 -12.266 -18.141 1 98.44 129 ILE B O 1
ATOM 2458 N N . MET B 1 130 ? 1.29 -10.578 -16.875 1 98.62 130 MET B N 1
ATOM 2459 C CA . MET B 1 130 ? 0.485 -10.93 -15.711 1 98.62 130 MET B CA 1
ATOM 2460 C C . MET B 1 130 ? -0.996 -10.688 -15.977 1 98.62 130 MET B C 1
ATOM 2462 O O . MET B 1 130 ? -1.848 -11.461 -15.547 1 98.62 130 MET B O 1
ATOM 2466 N N . PHE B 1 131 ? -1.27 -9.586 -16.688 1 98.06 131 PHE B N 1
ATOM 2467 C CA . PHE B 1 131 ? -2.648 -9.273 -17.031 1 98.06 131 PHE B CA 1
ATOM 2468 C C . PHE B 1 131 ? -3.172 -10.242 -18.094 1 98.06 131 PHE B C 1
ATOM 2470 O O . PHE B 1 131 ? -4.336 -10.641 -18.047 1 98.06 131 PHE B O 1
ATOM 2477 N N . GLU B 1 132 ? -2.277 -10.602 -18.984 1 97.69 132 GLU B N 1
ATOM 2478 C CA . GLU B 1 132 ? -2.65 -11.633 -19.938 1 97.69 132 GLU B CA 1
ATOM 2479 C C . GLU B 1 132 ? -3.004 -12.938 -19.234 1 97.69 132 GLU B C 1
ATOM 2481 O O . GLU B 1 132 ? -3.953 -13.625 -19.609 1 97.69 132 GLU B O 1
ATOM 2486 N N . ALA B 1 133 ? -2.215 -13.25 -18.234 1 97.38 133 ALA B N 1
ATOM 2487 C CA . ALA B 1 133 ? -2.486 -14.453 -17.453 1 97.38 133 ALA B CA 1
ATOM 2488 C C . ALA B 1 133 ? -3.871 -14.391 -16.812 1 97.38 133 ALA B C 1
ATOM 2490 O O . ALA B 1 133 ? -4.512 -15.422 -16.609 1 97.38 133 ALA B O 1
ATOM 2491 N N . MET B 1 134 ? -4.363 -13.203 -16.578 1 97.56 134 MET B N 1
ATOM 2492 C CA . MET B 1 134 ? -5.676 -13.039 -15.961 1 97.56 134 MET B CA 1
ATOM 2493 C C . MET B 1 134 ? -6.781 -13.109 -17.016 1 97.56 134 MET B C 1
ATOM 2495 O O . MET B 1 134 ? -7.965 -13.141 -16.672 1 97.56 134 MET B O 1
ATOM 2499 N N . GLY B 1 135 ? -6.43 -13.016 -18.281 1 96.94 135 GLY B N 1
ATOM 2500 C CA . GLY B 1 135 ? -7.414 -13.156 -19.344 1 96.94 135 GLY B CA 1
ATOM 2501 C C . GLY B 1 135 ? -7.461 -11.953 -20.281 1 96.94 135 GLY B C 1
ATOM 2502 O O . GLY B 1 135 ? -8.219 -11.945 -21.25 1 96.94 135 GLY B O 1
ATOM 2503 N N . TYR B 1 136 ? -6.652 -10.938 -20 1 97.69 136 TYR B N 1
ATOM 2504 C CA . TYR B 1 136 ? -6.641 -9.75 -20.844 1 97.69 136 TYR B CA 1
ATOM 2505 C C . TYR B 1 136 ? -5.953 -10.039 -22.172 1 97.69 136 TYR B C 1
ATOM 2507 O O . TYR B 1 136 ? -5.043 -10.867 -22.234 1 97.69 136 TYR B O 1
ATOM 2515 N N . LYS B 1 137 ? -6.375 -9.344 -23.156 1 97.38 137 LYS B N 1
ATOM 2516 C CA . LYS B 1 137 ? -5.773 -9.453 -24.484 1 97.38 137 LYS B CA 1
ATOM 2517 C C . LYS B 1 137 ? -5.383 -8.078 -25.031 1 97.38 137 LYS B C 1
ATOM 2519 O O . LYS B 1 137 ? -6.105 -7.102 -24.828 1 97.38 137 LYS B O 1
ATOM 2524 N N . HIS B 1 138 ? -4.266 -8.094 -25.719 1 96.25 138 HIS B N 1
ATOM 2525 C CA . HIS B 1 138 ? -3.871 -6.871 -26.406 1 96.25 138 HIS B CA 1
ATOM 2526 C C . HIS B 1 138 ? -4.766 -6.613 -27.625 1 96.25 138 HIS B C 1
ATOM 2528 O O . HIS B 1 138 ? -4.953 -7.496 -28.453 1 96.25 138 HIS B O 1
ATOM 2534 N N . VAL B 1 139 ? -5.355 -5.441 -27.75 1 95 139 VAL B N 1
ATOM 2535 C CA . VAL B 1 139 ? -6.199 -5.141 -28.906 1 95 139 VAL B CA 1
ATOM 2536 C C . VAL B 1 139 ? -5.582 -4 -29.703 1 95 139 VAL B C 1
ATOM 2538 O O . VAL B 1 139 ? -6.238 -3.418 -30.578 1 95 139 VAL B O 1
ATOM 2541 N N . GLY B 1 140 ? -4.359 -3.557 -29.453 1 92 140 GLY B N 1
ATOM 2542 C CA . GLY B 1 140 ? -3.662 -2.484 -30.156 1 92 140 GLY B CA 1
ATOM 2543 C C . GLY B 1 140 ? -3.619 -1.19 -29.359 1 92 140 GLY B C 1
ATOM 2544 O O . GLY B 1 140 ? -4.355 -1.028 -28.391 1 92 140 GLY B O 1
ATOM 2545 N N . ASN B 1 141 ? -2.66 -0.272 -29.641 1 92.12 141 ASN B N 1
ATOM 2546 C CA . ASN B 1 141 ? -2.543 1.085 -29.109 1 92.12 141 ASN B CA 1
ATOM 2547 C C . ASN B 1 141 ? -2.291 1.083 -27.609 1 92.12 141 ASN B C 1
ATOM 2549 O O . ASN B 1 141 ? -2.74 1.984 -26.891 1 92.12 141 ASN B O 1
ATOM 2553 N N . GLY B 1 142 ? -1.771 -0.065 -27.125 1 95.19 142 GLY B N 1
ATOM 2554 C CA . GLY B 1 142 ? -1.43 -0.094 -25.719 1 95.19 142 GLY B CA 1
ATOM 2555 C C . GLY B 1 142 ? -2.629 -0.329 -24.812 1 95.19 142 GLY B C 1
ATOM 2556 O O . GLY B 1 142 ? -2.678 0.174 -23.688 1 95.19 142 GLY B O 1
ATOM 2557 N N . ILE B 1 143 ? -3.645 -1.015 -25.453 1 96.12 143 ILE B N 1
ATOM 2558 C CA . ILE B 1 143 ? -4.871 -1.246 -24.688 1 96.12 143 ILE B CA 1
ATOM 2559 C C . ILE B 1 143 ? -5.047 -2.742 -24.438 1 96.12 143 ILE B C 1
ATOM 2561 O O . ILE B 1 143 ? -4.879 -3.553 -25.359 1 96.12 143 ILE B O 1
ATOM 2565 N N . LEU B 1 144 ? -5.254 -3.154 -23.172 1 96.81 144 LEU B N 1
ATOM 2566 C CA . LEU B 1 144 ? -5.637 -4.512 -22.797 1 96.81 144 LEU B CA 1
ATOM 2567 C C . LEU B 1 144 ? -7.129 -4.594 -22.5 1 96.81 144 LEU B C 1
ATOM 2569 O O . LEU B 1 144 ? -7.684 -3.713 -21.828 1 96.81 144 LEU B O 1
ATOM 2573 N N . VAL B 1 145 ? -7.746 -5.629 -23.031 1 96.94 145 VAL B N 1
ATOM 2574 C CA . VAL B 1 145 ? -9.18 -5.777 -22.828 1 96.94 145 VAL B CA 1
ATOM 2575 C C . VAL B 1 145 ? -9.484 -7.172 -22.266 1 96.94 145 VAL B C 1
ATOM 2577 O O . VAL B 1 145 ? -8.883 -8.156 -22.703 1 96.94 145 VAL B O 1
ATOM 2580 N N . LEU B 1 146 ? -10.266 -7.227 -21.281 1 95.88 146 LEU B N 1
ATOM 2581 C CA . LEU B 1 146 ? -10.781 -8.484 -20.75 1 95.88 146 LEU B CA 1
ATOM 2582 C C . LEU B 1 146 ? -12.117 -8.836 -21.406 1 95.88 146 LEU B C 1
ATOM 2584 O O . LEU B 1 146 ? -13.141 -8.219 -21.109 1 95.88 146 LEU B O 1
ATOM 2588 N N . GLU B 1 147 ? -11.914 -9.852 -22.328 1 88.69 147 GLU B N 1
ATOM 2589 C CA . GLU B 1 147 ? -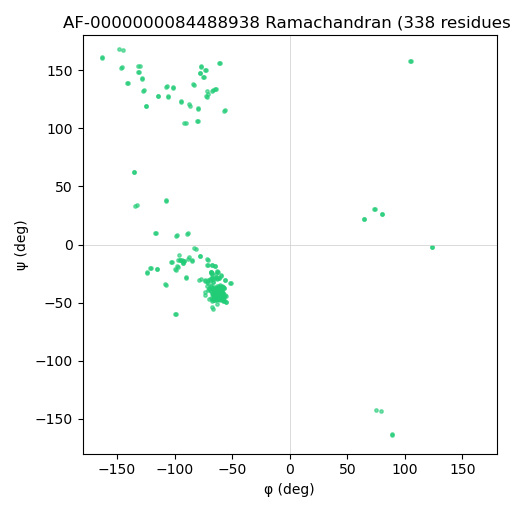13.117 -10.258 -23.031 1 88.69 147 GLU B CA 1
ATOM 2590 C C . GLU B 1 147 ? -13.789 -11.453 -22.359 1 88.69 147 GLU B C 1
ATOM 2592 O O . GLU B 1 147 ? -13.125 -12.438 -22.031 1 88.69 147 GLU B O 1
ATOM 2597 N N . GLY B 1 148 ? -15.023 -11.398 -21.953 1 87.94 148 GLY B N 1
ATOM 2598 C CA . GLY B 1 148 ? -15.758 -12.508 -21.375 1 87.94 148 GLY B CA 1
ATOM 2599 C C . GLY B 1 148 ? -15.609 -12.609 -19.875 1 87.94 148 GLY B C 1
ATOM 2600 O O . GLY B 1 148 ? -15.188 -11.648 -19.219 1 87.94 148 GLY B O 1
ATOM 2601 N N . PRO B 1 149 ? -15.969 -13.844 -19.344 1 91.25 149 PRO B N 1
ATOM 26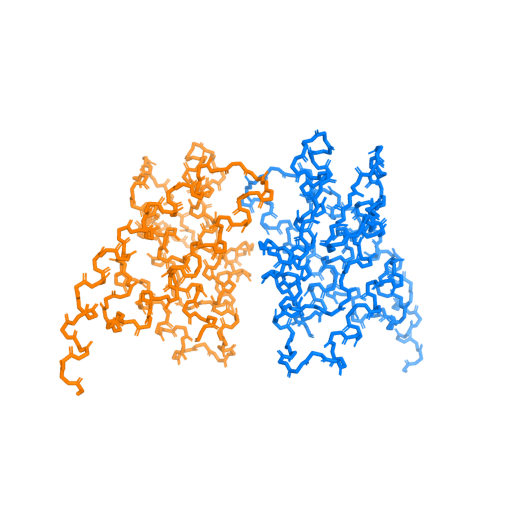02 C CA . PRO B 1 149 ? -15.906 -14.023 -17.891 1 91.25 149 PRO B CA 1
ATOM 2603 C C . PRO B 1 149 ? -14.484 -14.242 -17.375 1 91.25 149 PRO B C 1
ATOM 2605 O O . PRO B 1 149 ? -13.633 -14.766 -18.109 1 91.25 149 PRO B O 1
ATOM 2608 N N . VAL B 1 150 ? -14.211 -13.797 -16.203 1 91.94 150 VAL B N 1
ATOM 2609 C CA . VAL B 1 150 ? -12.922 -14.008 -15.539 1 91.94 150 VAL B CA 1
ATOM 2610 C C . VAL B 1 150 ? -12.906 -15.383 -14.867 1 91.94 150 VAL B C 1
ATOM 2612 O O . VAL B 1 150 ? -13.938 -15.852 -14.375 1 91.94 150 VAL B O 1
ATOM 2615 N N . CYS B 1 151 ? -11.789 -16.109 -14.992 1 95.62 151 CYS B N 1
ATOM 2616 C CA . CYS B 1 151 ? -11.594 -17.281 -14.156 1 95.62 151 CYS B CA 1
ATOM 2617 C C . CYS B 1 151 ? -11.102 -16.891 -12.766 1 95.62 151 CYS B C 1
ATOM 2619 O O . CYS B 1 151 ? -9.922 -16.562 -12.594 1 95.62 151 CYS B O 1
ATOM 2621 N N . PRO B 1 152 ? -11.914 -16.969 -11.789 1 95.88 152 PRO B N 1
ATOM 2622 C CA . PRO B 1 152 ? -11.531 -16.469 -10.461 1 95.88 152 PRO B CA 1
ATOM 2623 C C . PRO B 1 152 ? -10.289 -17.172 -9.914 1 95.88 152 PRO B C 1
ATOM 2625 O O . PRO B 1 152 ? -9.461 -16.547 -9.25 1 95.88 152 PRO B O 1
ATOM 2628 N N . ASP B 1 153 ? -10.172 -18.453 -10.195 1 96.38 153 ASP B N 1
ATOM 2629 C CA . ASP B 1 153 ? -9.031 -19.188 -9.672 1 96.38 153 ASP B CA 1
ATOM 2630 C C . ASP B 1 153 ? -7.719 -18.672 -10.25 1 96.38 153 ASP B C 1
ATOM 2632 O O . ASP B 1 153 ? -6.738 -18.5 -9.523 1 96.38 153 ASP B O 1
ATOM 2636 N N . THR B 1 154 ? -7.758 -18.453 -11.531 1 97.31 154 THR B N 1
ATOM 2637 C CA . THR B 1 154 ? -6.559 -17.938 -12.188 1 97.31 154 THR B CA 1
ATOM 2638 C C . THR B 1 154 ? -6.188 -16.562 -11.641 1 97.31 154 THR B C 1
ATOM 2640 O O . THR B 1 154 ? -5.02 -16.297 -11.359 1 97.31 154 THR B O 1
ATOM 2643 N N . VAL B 1 155 ? -7.16 -15.711 -11.453 1 98.06 155 VAL B N 1
ATOM 2644 C CA . VAL B 1 155 ? -6.914 -14.359 -10.961 1 98.06 155 VAL B CA 1
ATOM 2645 C C . VAL B 1 155 ? -6.445 -14.414 -9.508 1 98.06 155 VAL B C 1
ATOM 2647 O O . VAL B 1 155 ? -5.566 -13.648 -9.102 1 98.06 155 VAL B O 1
ATOM 2650 N N . LYS B 1 156 ? -6.977 -15.359 -8.742 1 98.19 156 LYS B N 1
ATOM 2651 C CA . LYS B 1 156 ? -6.531 -15.555 -7.363 1 98.19 156 LYS B CA 1
ATOM 2652 C C . LYS B 1 156 ? -5.055 -15.938 -7.309 1 98.19 156 LYS B C 1
ATOM 2654 O O . LYS B 1 156 ? -4.316 -15.453 -6.449 1 98.19 156 LYS B O 1
ATOM 2659 N N . TYR B 1 157 ? -4.668 -16.75 -8.227 1 98.25 157 TYR B N 1
ATOM 2660 C CA . TYR B 1 157 ? -3.275 -17.188 -8.242 1 98.25 157 TYR B CA 1
ATOM 2661 C C . TYR B 1 157 ? -2.354 -16.062 -8.68 1 98.25 157 TYR B C 1
ATOM 2663 O O . TYR B 1 157 ? -1.214 -15.969 -8.219 1 98.25 157 TYR B O 1
ATOM 2671 N N . VAL B 1 158 ? -2.832 -15.156 -9.586 1 98.69 158 VAL B N 1
ATOM 2672 C CA . VAL B 1 158 ? -2.049 -13.977 -9.945 1 98.69 158 VAL B CA 1
ATOM 2673 C C . VAL B 1 158 ? -1.895 -13.07 -8.734 1 98.69 158 VAL B C 1
ATOM 2675 O O . VAL B 1 158 ? -0.805 -12.547 -8.469 1 98.69 158 VAL B O 1
ATOM 2678 N N . SER B 1 159 ? -2.977 -12.914 -8.008 1 98.69 159 SER B N 1
ATOM 2679 C CA . SER B 1 159 ? -2.932 -12.117 -6.785 1 98.69 159 SER B CA 1
ATOM 2680 C C . SER B 1 159 ? -1.944 -12.703 -5.777 1 98.69 159 SER B C 1
ATOM 2682 O O . SER B 1 159 ? -1.121 -11.977 -5.215 1 98.69 159 SER B O 1
ATOM 2684 N N . GLN B 1 160 ? -1.986 -13.984 -5.598 1 98.75 160 GLN B N 1
ATOM 2685 C CA . GLN B 1 160 ? -1.097 -14.656 -4.656 1 98.75 160 GLN B CA 1
ATOM 2686 C C . GLN B 1 160 ? 0.361 -14.531 -5.094 1 98.75 160 GLN B C 1
ATOM 2688 O O . GLN B 1 160 ? 1.228 -14.188 -4.289 1 98.75 160 GLN B O 1
ATOM 2693 N N . ASP B 1 161 ? 0.602 -14.766 -6.352 1 98.88 161 ASP B N 1
ATOM 2694 C CA . ASP B 1 161 ? 1.956 -14.641 -6.883 1 98.88 161 ASP B CA 1
ATOM 2695 C C . ASP B 1 161 ? 2.496 -13.227 -6.676 1 98.88 161 ASP B C 1
ATOM 2697 O O . ASP B 1 161 ? 3.676 -13.047 -6.367 1 98.88 161 ASP B O 1
ATOM 2701 N N . SER B 1 162 ? 1.646 -12.281 -6.922 1 98.81 162 SER B N 1
ATOM 2702 C CA . SER B 1 162 ? 2.057 -10.891 -6.758 1 98.81 162 SER B CA 1
ATOM 2703 C C . SER B 1 162 ? 2.455 -10.602 -5.316 1 98.81 162 SER B C 1
ATOM 2705 O O . SER B 1 162 ? 3.428 -9.883 -5.066 1 98.81 162 SER B O 1
ATOM 2707 N N . LEU B 1 163 ? 1.727 -11.156 -4.406 1 98.62 163 LEU B N 1
ATOM 2708 C CA . LEU B 1 163 ? 2.055 -10.977 -2.994 1 98.62 163 LEU B CA 1
ATOM 2709 C C . LEU B 1 163 ? 3.373 -11.656 -2.65 1 98.62 163 LEU B C 1
ATOM 2711 O O . LEU B 1 163 ? 4.195 -11.102 -1.918 1 98.62 163 LEU B O 1
ATOM 2715 N N . VAL B 1 164 ? 3.57 -12.859 -3.154 1 98.75 164 VAL B N 1
ATOM 2716 C CA . VAL B 1 164 ? 4.816 -13.578 -2.908 1 98.75 164 VAL B CA 1
ATOM 2717 C C . VAL B 1 164 ? 5.992 -12.797 -3.49 1 98.75 164 VAL B C 1
ATOM 2719 O O . VAL B 1 164 ? 7.027 -12.641 -2.838 1 98.75 164 VAL B O 1
ATOM 2722 N N . ALA B 1 165 ? 5.828 -12.266 -4.703 1 98.69 165 ALA B N 1
ATOM 2723 C CA . ALA B 1 165 ? 6.875 -11.461 -5.328 1 98.69 165 ALA B CA 1
ATOM 2724 C C . ALA B 1 165 ? 7.121 -10.18 -4.543 1 98.69 165 ALA B C 1
ATOM 2726 O O . ALA B 1 165 ? 8.266 -9.75 -4.391 1 98.69 165 ALA B O 1
ATOM 2727 N N . TYR B 1 166 ? 6.047 -9.578 -4.066 1 97.88 166 TYR B N 1
ATOM 2728 C CA . TYR B 1 166 ? 6.137 -8.398 -3.213 1 97.88 166 TYR B CA 1
ATOM 2729 C C . TYR B 1 166 ? 7.012 -8.672 -1.996 1 97.88 166 TYR B C 1
ATOM 2731 O O . TYR B 1 166 ? 7.93 -7.902 -1.698 1 97.88 166 TYR B O 1
ATOM 2739 N N . VAL B 1 167 ? 6.758 -9.773 -1.304 1 97.25 167 VAL B N 1
ATOM 2740 C CA . VAL B 1 167 ? 7.504 -10.133 -0.103 1 97.25 167 VAL B CA 1
ATOM 2741 C C . VAL B 1 167 ? 8.945 -10.477 -0.474 1 97.25 167 VAL B C 1
ATOM 2743 O O . VAL B 1 167 ? 9.883 -10.102 0.233 1 97.25 167 VAL B O 1
ATOM 2746 N N . GLU B 1 168 ? 9.141 -11.148 -1.601 1 97 168 GLU B N 1
ATOM 2747 C CA . GLU B 1 168 ? 10.477 -11.523 -2.049 1 97 168 GLU B CA 1
ATOM 2748 C C . GLU B 1 168 ? 11.352 -10.297 -2.277 1 97 168 GLU B C 1
ATOM 2750 O O . GLU B 1 168 ? 12.547 -10.32 -1.981 1 97 168 GLU B O 1
ATOM 2755 N N . CYS B 1 169 ? 10.734 -9.234 -2.746 1 95.06 169 CYS B N 1
ATOM 2756 C CA . CYS B 1 169 ? 11.469 -8.008 -3.035 1 95.06 169 CYS B CA 1
ATOM 2757 C C . CYS B 1 169 ? 11.906 -7.316 -1.747 1 95.06 169 CYS B C 1
ATOM 2759 O O . CYS B 1 169 ? 12.781 -6.449 -1.767 1 95.06 169 CYS B O 1
ATOM 2761 N N . GLN B 1 170 ? 11.289 -7.672 -0.646 1 87.44 170 GLN B N 1
ATOM 2762 C CA . GLN B 1 170 ? 11.562 -7.012 0.625 1 87.44 170 GLN B CA 1
ATOM 2763 C C . GLN B 1 170 ? 12.602 -7.785 1.432 1 87.44 170 GLN B C 1
ATOM 2765 O O . GLN B 1 170 ? 13.078 -7.305 2.461 1 87.44 170 GLN B O 1
ATOM 2770 N N . VAL B 1 171 ? 12.898 -8.969 1.078 1 83.38 171 VAL B N 1
ATOM 2771 C CA . VAL B 1 171 ? 13.82 -9.797 1.845 1 83.38 171 VAL B CA 1
ATOM 2772 C C . VAL B 1 171 ? 15.125 -9.961 1.076 1 83.38 171 VAL B C 1
ATOM 2774 O O . VAL B 1 171 ? 15.148 -9.898 -0.155 1 83.38 171 VAL B O 1
#

InterPro domains:
  IPR036339 PUB-like domain superfamily [SSF143503] (86-156)
  IPR048839 Spermatogenesis-associated protein 2, PUB-like domain [PF21388] (59-170)

Foldseek 3Di:
DVVVLVVLVVCLVVLVVVLLVLLVVLLPDDDDVVSVVSLVVSLVSLVSNVVNDDLCGSAPDPLLSVFLVCLVPPPPPAALVLQLQQLQLLLVLLSVCLVCVPDPVNFKDACCDDSNVVRHVNRIDPCVVLVVQQQWDDPDPRMTGRDDGTDSVSSSRSNSRSSSSSSVSVD/DVVVLVVLVVCLVVLVVVLLVLLVVLLPDDDDVVSVVSLVVSLVSLVSNVVNDDLCGSAPDPLLSVFLVCLVVPPPPAALVLQLQQLQLLLVLLSVCLVCVPDPVNFKDQCCDDSNVVRHVNRIDPCVVLVVQQQWDDPDPRMTGRDDGTDSVSSSRSNSRSSSSSSVSVD

Radius of gyration: 21.05 Å; Cα contacts (8 Å, |Δi|>4): 433; chains: 2; bounding box: 43×70×60 Å

Nearest PDB structures (foldseek):
  5ljm-assembly1_A  TM=7.861E-01  e=3.509E-06  Homo sapiens
  4p0a-assembly2_C  TM=7.340E-01  e=1.183E-03  Homo sapiens
  4p0b-assembly2_C  TM=7.031E-01  e=3.254E-03  Homo sapiens
  2ccq-assembly1_A  TM=8.284E-01  e=1.729E-02  Homo sapiens
  7q83-assembly1_B  TM=6.428E-01  e=7.133E+00  Saccharomyces cerevisiae S288C